Protein AF-A0A094HXM6-F1 (afdb_monomer_lite)

Secondary structure (DSSP, 8-state):
-PPP---SEE--GGGTTSS----EESSTTSPPTTTSEE-PEEETTEEEEEE-TT-EEEEEEE-TTT--EEEEEEEEEEEEE-TTS-EEEEEEEEEEHHHHTTS-HHHHHHHHHHS-TT-S-SEEEEEEEEEEEGGGEEEEPP--S-EEEEEEE-TTTSS--PPPSS--HHHHHHHTTT-SHHHHHHHHHHHHHHHHHHHH-GGGS--

pLDDT: mean 72.74, std 18.88, range [29.2, 96.19]

Radius of gyration: 18.32 Å; chains: 1; bounding box: 54×51×50 Å

Sequence (207 aa):
EVPPDIRLYAVPDHLQGTTRPVPRPENSEEIPWTEMKITTVPLPTDLTVKIGRFDNIMVTLVSPDNGKPHNEPAKVLDCRIHPDGTYFLLVSWWFERSTLSKNLVGFKRYLDRRLPVDAPFKFVLGCHFDVITNDAIAEKMTDDERFCDSMVYGGVTHNCELFSDVPDEMERRESLKKGAKGDARLVEERKQKSLFRMLLRPDMSGR

Foldseek 3Di:
DPPDPQQQWWFDPVCQLFLPSAIAGPDPVFDGSVPFDFDWDAQPVGRVDTHHAQWKFWFWDQDPVPRDTDIWIWTFHTWGAGPVRWIKTKIWTKDFLVVQLPPDPVRVVVCCVQPPPPPPAGIATESGITMDTNVRTPDGDDCPVNYDLFAYQHDDVGPDGADGPPDPPPVLVVLVVPPDVSVVVVVSNVRSSVSSCCSRPVPPPDD

Structure (mmCIF, N/CA/C/O backbone):
data_AF-A0A094HXM6-F1
#
_entry.id   AF-A0A094HXM6-F1
#
loop_
_atom_site.group_PDB
_atom_site.id
_atom_site.type_symbol
_atom_site.label_atom_id
_atom_site.label_alt_id
_atom_site.label_comp_id
_atom_site.label_asym_id
_atom_site.label_entity_id
_atom_site.label_seq_id
_atom_site.pdbx_PDB_ins_code
_atom_site.Cartn_x
_atom_site.Cartn_y
_atom_site.Cartn_z
_atom_site.occupancy
_atom_site.B_iso_or_equiv
_atom_site.auth_seq_id
_atom_site.auth_comp_id
_atom_site.auth_asym_id
_atom_site.auth_atom_id
_atom_site.pdbx_PDB_model_num
ATOM 1 N N . GLU A 1 1 ? -7.132 25.465 11.753 1.00 29.91 1 GLU A N 1
ATOM 2 C CA . GLU A 1 1 ? -5.918 24.709 11.396 1.00 29.91 1 GLU A CA 1
ATOM 3 C C . GLU A 1 1 ? -6.281 23.237 11.420 1.00 29.91 1 GLU A C 1
ATOM 5 O O . GLU A 1 1 ? -6.792 22.780 12.434 1.00 29.91 1 GLU A O 1
ATOM 10 N N . VAL A 1 2 ? -6.155 22.540 10.290 1.00 29.20 2 VAL A N 1
ATOM 11 C CA . VAL A 1 2 ? -6.218 21.072 10.283 1.00 29.20 2 VAL A CA 1
ATOM 12 C C . VAL A 1 2 ? -4.872 20.627 10.852 1.00 29.20 2 VAL A C 1
ATOM 14 O O . VAL A 1 2 ? -3.858 21.126 10.353 1.00 29.20 2 VAL A O 1
ATOM 17 N N . PRO A 1 3 ? -4.823 19.815 11.922 1.00 36.44 3 PRO A N 1
ATOM 18 C CA . PRO A 1 3 ? -3.548 19.346 12.442 1.00 36.44 3 PRO A CA 1
ATOM 19 C C . PRO A 1 3 ? -2.773 18.683 11.296 1.00 36.44 3 PRO A C 1
ATOM 21 O O . PRO A 1 3 ? -3.407 18.043 10.454 1.00 36.44 3 PRO A O 1
ATOM 24 N N . PRO A 1 4 ? -1.439 18.832 11.222 1.00 42.50 4 PRO A N 1
ATOM 25 C CA . PRO A 1 4 ? -0.662 17.955 10.357 1.00 42.50 4 PRO A CA 1
ATOM 26 C C . PRO A 1 4 ? -1.064 16.523 10.705 1.00 42.50 4 PRO A C 1
ATOM 28 O O . PRO A 1 4 ? -1.157 16.217 11.894 1.00 42.50 4 PRO A O 1
ATOM 31 N N . ASP A 1 5 ? -1.355 15.690 9.703 1.00 53.34 5 ASP A N 1
ATOM 32 C CA . ASP A 1 5 ? -1.583 14.260 9.911 1.00 53.34 5 ASP A CA 1
ATOM 33 C C . ASP A 1 5 ? -0.429 13.735 10.763 1.00 53.34 5 ASP A C 1
ATOM 35 O O . ASP A 1 5 ? 0.707 13.613 10.288 1.00 53.34 5 ASP A O 1
ATOM 39 N N . ILE A 1 6 ? -0.685 13.514 12.054 1.00 61.62 6 ILE A N 1
ATOM 40 C CA . ILE A 1 6 ? 0.309 12.941 12.947 1.00 61.62 6 ILE A CA 1
ATOM 41 C C . ILE A 1 6 ? 0.403 11.497 12.493 1.00 61.62 6 ILE A C 1
ATOM 43 O O . ILE A 1 6 ? -0.443 10.666 12.818 1.00 61.62 6 ILE A O 1
ATOM 47 N N . ARG A 1 7 ? 1.417 11.213 11.676 1.00 75.88 7 ARG A N 1
ATOM 48 C CA . ARG A 1 7 ? 1.750 9.847 11.297 1.00 75.88 7 ARG A CA 1
ATOM 49 C C . ARG A 1 7 ? 2.067 9.104 12.589 1.00 75.88 7 ARG A C 1
ATOM 51 O O . ARG A 1 7 ? 3.046 9.414 13.253 1.00 75.88 7 ARG A O 1
ATOM 58 N N . LEU A 1 8 ? 1.212 8.161 12.970 1.00 87.38 8 LEU A N 1
ATOM 59 C C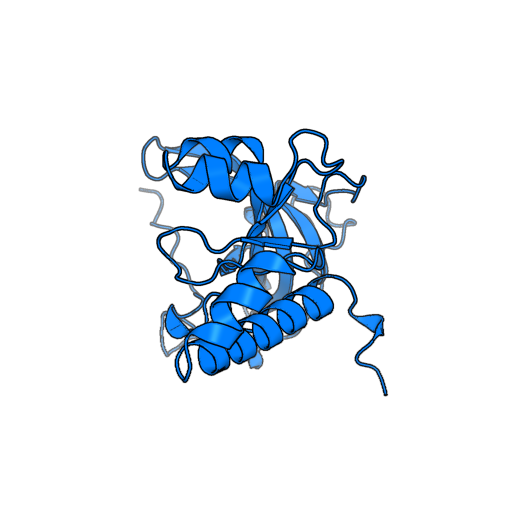A . LEU A 1 8 ? 1.423 7.361 14.179 1.00 87.38 8 LEU A CA 1
ATOM 60 C C . LEU A 1 8 ? 2.479 6.278 13.954 1.00 87.38 8 LEU A C 1
ATOM 62 O O . LEU A 1 8 ? 3.193 5.903 14.880 1.00 87.38 8 LEU A O 1
ATOM 66 N N . TYR A 1 9 ? 2.605 5.811 12.712 1.00 93.44 9 TYR A N 1
ATOM 67 C CA . TYR A 1 9 ? 3.542 4.772 12.312 1.00 93.44 9 TYR A CA 1
ATOM 68 C C . TYR A 1 9 ? 4.230 5.151 11.005 1.00 93.44 9 TYR A C 1
ATOM 70 O O . TYR A 1 9 ? 3.600 5.694 10.097 1.00 93.44 9 TYR A O 1
ATOM 78 N N . ALA A 1 10 ? 5.502 4.786 10.880 1.00 93.06 10 ALA A N 1
ATOM 79 C CA . ALA A 1 10 ? 6.257 4.906 9.641 1.00 93.06 10 ALA A CA 1
ATOM 80 C C . ALA A 1 10 ? 7.162 3.694 9.431 1.00 93.06 10 ALA A C 1
ATOM 82 O O . ALA A 1 10 ? 7.523 2.981 10.371 1.00 93.06 10 ALA A O 1
ATOM 83 N N . VAL A 1 11 ? 7.549 3.453 8.181 1.00 89.94 11 VAL A N 1
ATOM 84 C CA . VAL A 1 11 ? 8.554 2.440 7.853 1.00 89.94 11 VAL A CA 1
ATOM 85 C C . VAL A 1 11 ? 9.937 3.093 7.924 1.00 89.94 11 VAL A C 1
ATOM 87 O O . VAL A 1 11 ? 10.212 3.987 7.125 1.00 89.94 11 VAL A O 1
ATOM 90 N N . PRO A 1 12 ? 10.831 2.647 8.829 1.00 89.44 12 PRO A N 1
ATOM 91 C CA . PRO A 1 12 ? 12.185 3.186 8.923 1.00 89.44 12 PRO A CA 1
ATOM 92 C C . PRO A 1 12 ? 12.942 3.124 7.592 1.00 89.44 12 PRO A C 1
ATOM 94 O O . PRO A 1 12 ? 12.884 2.105 6.904 1.00 89.44 12 PRO A O 1
ATOM 97 N N . ASP A 1 13 ? 13.748 4.144 7.288 1.00 83.69 13 ASP A N 1
ATOM 98 C CA . ASP A 1 13 ? 14.491 4.251 6.018 1.00 83.69 13 ASP A CA 1
ATOM 99 C C . ASP A 1 13 ? 15.332 3.011 5.691 1.00 83.69 13 ASP A C 1
ATOM 101 O O . ASP A 1 13 ? 15.347 2.532 4.561 1.00 83.69 13 ASP A O 1
ATOM 105 N N . HIS A 1 14 ? 15.997 2.428 6.692 1.00 80.06 14 HIS A N 1
ATOM 106 C CA . HIS A 1 14 ? 16.811 1.219 6.514 1.00 80.06 14 HIS A CA 1
ATOM 107 C C . HIS A 1 14 ? 15.992 -0.053 6.214 1.00 80.06 14 HIS A C 1
ATOM 109 O O . HIS A 1 14 ? 16.575 -1.090 5.897 1.00 80.06 14 HIS A O 1
ATOM 115 N N . LEU A 1 15 ? 14.664 0.003 6.354 1.00 81.31 15 LEU A N 1
ATOM 116 C CA . LEU A 1 15 ? 13.729 -1.073 6.022 1.00 81.31 15 LEU A CA 1
ATOM 117 C C . LEU A 1 15 ? 13.007 -0.848 4.684 1.00 81.31 15 LEU A C 1
ATOM 119 O O . LEU A 1 15 ? 12.362 -1.781 4.190 1.00 81.31 15 LEU A O 1
ATOM 123 N N . GLN A 1 16 ? 13.154 0.327 4.067 1.00 81.88 16 GLN A N 1
ATOM 124 C CA . GLN A 1 16 ? 12.666 0.605 2.716 1.00 81.88 16 GLN A CA 1
ATOM 125 C C . GLN A 1 16 ? 13.304 -0.360 1.705 1.00 81.88 16 GLN A C 1
ATOM 127 O O . GLN A 1 16 ? 14.492 -0.671 1.777 1.00 81.88 16 GLN A O 1
ATOM 132 N N . GLY A 1 17 ? 12.501 -0.899 0.788 1.00 70.75 17 GLY A N 1
ATOM 133 C CA . GLY A 1 17 ? 12.927 -1.911 -0.186 1.00 70.75 17 GLY A CA 1
ATOM 134 C C . GLY A 1 17 ? 13.301 -3.291 0.376 1.00 70.75 17 GLY A C 1
ATOM 135 O O . GLY A 1 17 ? 13.691 -4.170 -0.394 1.00 70.75 17 GLY A O 1
ATOM 136 N N . THR A 1 18 ? 13.170 -3.531 1.686 1.00 71.81 18 THR A N 1
ATOM 137 C CA . THR A 1 18 ? 13.486 -4.835 2.296 1.00 71.81 18 THR A CA 1
ATOM 138 C C . THR A 1 18 ? 12.311 -5.818 2.261 1.00 71.81 18 THR A C 1
ATOM 140 O O . THR A 1 18 ? 11.158 -5.445 2.076 1.00 71.81 18 THR A O 1
ATOM 143 N N . THR A 1 19 ? 12.586 -7.104 2.519 1.00 68.12 19 THR A N 1
ATOM 144 C CA . THR A 1 19 ? 11.563 -8.164 2.650 1.00 68.12 19 THR A CA 1
ATOM 145 C C . THR A 1 19 ? 10.750 -8.092 3.947 1.00 68.12 19 THR A C 1
ATOM 147 O O . THR A 1 19 ? 9.854 -8.909 4.146 1.00 68.12 19 THR A O 1
ATOM 150 N N . ARG A 1 20 ? 11.112 -7.204 4.882 1.00 73.75 20 ARG A N 1
ATOM 151 C CA . ARG A 1 20 ? 10.453 -7.060 6.190 1.00 73.75 20 ARG A CA 1
ATOM 152 C C . ARG A 1 20 ? 10.307 -5.578 6.564 1.00 73.75 20 ARG A C 1
ATOM 154 O O . ARG A 1 20 ? 10.927 -5.144 7.536 1.00 73.75 20 ARG A O 1
ATOM 161 N N . PRO A 1 21 ? 9.495 -4.810 5.820 1.00 84.31 21 PRO A N 1
ATOM 162 C CA . PRO A 1 21 ? 9.283 -3.391 6.081 1.00 84.31 21 PRO A CA 1
ATOM 163 C C . PRO A 1 21 ? 8.308 -3.179 7.242 1.00 84.31 21 PRO A C 1
ATOM 165 O O . PRO A 1 21 ? 7.211 -2.671 7.057 1.00 84.31 21 PRO A O 1
ATOM 168 N N . VAL A 1 22 ? 8.679 -3.642 8.439 1.00 90.38 22 VAL A N 1
ATOM 169 C CA . VAL A 1 22 ? 7.832 -3.555 9.636 1.00 90.38 22 VAL A CA 1
ATOM 170 C C . VAL A 1 22 ? 7.767 -2.095 10.096 1.00 90.38 22 VAL A C 1
ATOM 172 O O . VAL A 1 22 ? 8.819 -1.548 10.451 1.00 90.38 22 VAL A O 1
ATOM 175 N N . PRO A 1 23 ? 6.575 -1.469 10.120 1.00 94.75 23 PRO A N 1
ATOM 176 C CA . PRO A 1 23 ? 6.424 -0.125 10.648 1.00 94.75 23 PRO A CA 1
ATOM 177 C C . PRO A 1 23 ? 6.820 -0.032 12.116 1.00 94.75 23 PRO A C 1
ATOM 179 O O . PRO A 1 23 ? 6.683 -0.989 12.886 1.00 94.75 23 PRO A O 1
ATOM 182 N N . ARG A 1 24 ? 7.293 1.146 12.508 1.00 94.25 24 ARG A N 1
ATOM 183 C CA . ARG A 1 24 ? 7.549 1.506 13.898 1.00 94.25 24 ARG A CA 1
ATOM 184 C C . ARG A 1 24 ? 6.661 2.675 14.291 1.00 94.25 24 ARG A C 1
ATOM 186 O O . ARG A 1 24 ? 6.363 3.499 13.428 1.00 94.25 24 ARG A O 1
ATOM 193 N N . PRO A 1 25 ? 6.242 2.736 15.559 1.00 93.44 25 PRO A N 1
ATOM 194 C CA . PRO A 1 25 ? 5.558 3.912 16.047 1.00 93.44 25 PRO A CA 1
ATOM 195 C C . PRO A 1 25 ? 6.499 5.122 16.049 1.00 93.44 25 PRO A C 1
ATOM 197 O O . PRO A 1 25 ? 7.692 4.983 16.330 1.00 93.44 25 PRO A O 1
ATOM 200 N N . GLU A 1 26 ? 5.952 6.299 15.763 1.00 88.44 26 GLU A N 1
ATOM 201 C CA . GLU A 1 26 ? 6.675 7.577 15.858 1.00 88.44 26 GLU A CA 1
ATOM 202 C C . GLU A 1 26 ? 6.841 8.035 17.324 1.00 88.44 26 GLU A C 1
ATOM 204 O O . GLU A 1 26 ? 7.795 8.738 17.655 1.00 88.44 26 GLU A O 1
ATOM 209 N N . ASN A 1 27 ? 5.960 7.587 18.230 1.00 85.31 27 ASN A N 1
ATOM 210 C CA . ASN A 1 27 ? 6.046 7.810 19.679 1.00 85.31 27 ASN A CA 1
ATOM 211 C C . ASN A 1 27 ? 6.242 6.474 20.422 1.00 85.31 27 ASN A C 1
ATOM 213 O O . ASN A 1 27 ? 5.558 5.497 20.146 1.00 85.31 27 ASN A O 1
ATOM 217 N N . SER A 1 28 ? 7.144 6.422 21.406 1.00 78.50 28 SER A N 1
ATOM 218 C CA . SER A 1 28 ? 7.408 5.223 22.217 1.00 78.50 28 SER A CA 1
ATOM 219 C C . SER A 1 28 ? 6.233 4.742 23.078 1.00 78.50 28 SER A C 1
ATOM 221 O O . SER A 1 28 ? 6.292 3.629 23.592 1.00 78.50 28 SER A O 1
ATOM 223 N N . GLU A 1 29 ? 5.213 5.575 23.287 1.00 84.75 29 GLU A N 1
ATOM 224 C CA . GLU A 1 29 ? 4.003 5.221 24.046 1.00 84.75 29 GLU A CA 1
ATOM 225 C C . GLU A 1 29 ? 2.985 4.415 23.225 1.00 84.75 29 GLU A C 1
ATOM 227 O O . GLU A 1 29 ? 2.093 3.785 23.793 1.00 84.75 29 GLU A O 1
ATOM 232 N N . GLU A 1 30 ? 3.128 4.411 21.900 1.00 89.81 30 GLU A N 1
ATOM 233 C CA . GLU A 1 30 ? 2.274 3.652 20.993 1.00 89.81 30 GLU A CA 1
ATOM 234 C C . GLU A 1 30 ? 2.653 2.168 20.978 1.00 89.81 30 GLU A C 1
ATOM 236 O O . GLU A 1 30 ? 3.820 1.785 21.129 1.00 89.81 30 GLU A O 1
ATOM 241 N N . ILE A 1 31 ? 1.660 1.306 20.754 1.00 93.81 31 ILE A N 1
ATOM 242 C CA . ILE A 1 31 ? 1.904 -0.135 20.726 1.00 93.81 31 ILE A CA 1
ATOM 243 C C . ILE A 1 31 ? 2.739 -0.534 19.495 1.00 93.81 31 ILE A C 1
ATOM 245 O O . ILE A 1 31 ? 2.601 0.038 18.413 1.00 93.81 31 ILE A O 1
ATOM 249 N N . PRO A 1 32 ? 3.587 -1.567 19.586 1.00 95.06 32 PRO A N 1
ATOM 250 C CA . PRO A 1 32 ? 4.312 -2.060 18.422 1.00 95.06 32 PRO A CA 1
ATOM 251 C C . PRO A 1 32 ? 3.376 -2.577 17.315 1.00 95.06 32 PRO A C 1
ATOM 253 O O . PRO A 1 32 ? 2.421 -3.308 17.579 1.00 95.06 32 PRO A O 1
ATOM 256 N N . TRP A 1 33 ? 3.714 -2.311 16.045 1.00 95.19 33 TRP A N 1
ATOM 257 C CA . TRP A 1 33 ? 2.965 -2.802 14.871 1.00 95.19 33 TRP A CA 1
ATOM 258 C C . TRP A 1 33 ? 2.676 -4.308 14.922 1.00 95.19 33 TRP A C 1
ATOM 260 O O . TRP A 1 33 ? 1.604 -4.781 14.548 1.00 95.19 33 TRP A O 1
ATOM 270 N N . THR A 1 34 ? 3.650 -5.085 15.396 1.00 92.81 34 THR A N 1
ATOM 271 C CA . THR A 1 34 ? 3.551 -6.543 15.493 1.00 92.81 34 THR A CA 1
ATOM 272 C C . THR A 1 34 ? 2.555 -7.022 16.542 1.00 92.81 34 THR A C 1
ATOM 274 O O . THR A 1 34 ? 2.076 -8.148 16.422 1.00 92.81 34 THR A O 1
ATOM 277 N N . GLU A 1 35 ? 2.253 -6.195 17.543 1.00 94.94 35 GLU A N 1
ATOM 278 C CA . GLU A 1 35 ? 1.284 -6.488 18.603 1.00 94.94 35 GLU A CA 1
ATOM 279 C C . GLU A 1 35 ? -0.151 -6.153 18.182 1.00 94.94 35 GLU A C 1
ATOM 281 O O . GLU A 1 35 ? -1.102 -6.722 18.720 1.00 94.94 35 GLU A O 1
ATOM 286 N N . MET A 1 36 ? -0.329 -5.300 17.168 1.00 95.62 36 MET A N 1
ATOM 287 C CA . MET A 1 36 ? -1.644 -5.054 16.584 1.00 95.62 36 MET A CA 1
ATOM 288 C C . MET A 1 36 ? -2.222 -6.309 15.938 1.00 95.62 36 MET A C 1
ATOM 290 O O . MET A 1 36 ? -1.528 -7.099 15.284 1.00 95.62 36 MET A O 1
ATOM 294 N N . LYS A 1 37 ? -3.544 -6.445 16.024 1.00 96.00 37 LYS A N 1
ATOM 295 C CA . LYS A 1 37 ? -4.255 -7.571 15.427 1.00 96.00 37 LYS A CA 1
ATOM 296 C C . LYS A 1 37 ? -4.262 -7.457 13.900 1.00 96.00 37 LYS A C 1
ATOM 298 O O . LYS A 1 37 ? -4.660 -6.433 13.349 1.00 96.00 37 LYS A O 1
ATOM 303 N N . ILE A 1 38 ? -3.872 -8.539 13.222 1.00 92.88 38 ILE A N 1
ATOM 304 C CA . ILE A 1 38 ? -4.035 -8.684 11.767 1.00 92.88 38 ILE A CA 1
ATOM 305 C C . ILE A 1 38 ? -5.528 -8.723 11.439 1.00 92.88 38 ILE A C 1
ATOM 307 O O . ILE A 1 38 ? -6.292 -9.449 12.080 1.00 92.88 38 ILE A O 1
ATOM 311 N N . THR A 1 39 ? -5.945 -7.951 10.440 1.00 95.38 39 THR A N 1
ATOM 312 C CA . THR A 1 39 ? -7.360 -7.815 10.080 1.00 95.38 39 THR A CA 1
ATOM 313 C C . THR A 1 39 ? -7.561 -7.606 8.578 1.00 95.38 39 THR A C 1
ATOM 315 O O . THR A 1 39 ? -6.608 -7.495 7.814 1.00 95.38 39 THR A O 1
ATOM 318 N N . THR A 1 40 ? -8.822 -7.518 8.163 1.00 94.75 40 THR A N 1
ATOM 319 C CA . THR A 1 40 ? -9.228 -6.839 6.927 1.00 94.75 40 THR A CA 1
ATOM 320 C C . THR A 1 40 ? -9.779 -5.459 7.262 1.00 94.75 40 THR A C 1
ATOM 322 O O . THR A 1 40 ? -10.423 -5.287 8.300 1.00 94.75 40 THR A O 1
ATOM 325 N N . VAL A 1 41 ? -9.585 -4.506 6.364 1.00 94.19 41 VAL A N 1
ATOM 326 C CA . VAL A 1 41 ? -10.041 -3.126 6.494 1.00 94.19 41 VAL A CA 1
ATOM 327 C C . VAL A 1 41 ? -11.326 -2.929 5.681 1.00 94.19 41 VAL A C 1
ATOM 329 O O . VAL A 1 41 ? -11.369 -3.339 4.522 1.00 94.19 41 VAL A O 1
ATOM 332 N N . PRO A 1 42 ? -12.399 -2.352 6.244 1.00 94.75 42 PRO A N 1
ATOM 333 C CA . PRO A 1 42 ? -13.567 -1.966 5.458 1.00 94.75 42 PRO A CA 1
ATOM 334 C C . PRO A 1 42 ? -13.272 -0.722 4.606 1.00 94.75 42 PRO A C 1
ATOM 336 O O . PRO A 1 42 ? -12.615 0.207 5.080 1.00 94.75 42 PRO A O 1
ATOM 339 N N . LEU A 1 43 ? -13.796 -0.671 3.379 1.00 93.62 43 LEU A N 1
ATOM 340 C CA . LEU A 1 43 ? -13.763 0.559 2.584 1.00 93.62 43 LEU A CA 1
ATOM 341 C C . LEU A 1 43 ? -14.667 1.621 3.253 1.00 93.62 43 LEU A C 1
ATOM 343 O O . LEU A 1 43 ? -15.798 1.288 3.613 1.00 93.62 43 LEU A O 1
ATOM 347 N N . PRO A 1 44 ? -14.230 2.886 3.417 1.00 88.50 44 PRO A N 1
ATOM 348 C CA . PRO A 1 44 ? -15.027 3.905 4.112 1.00 88.50 44 PRO A CA 1
ATOM 349 C C . PRO A 1 44 ? -16.401 4.163 3.484 1.00 88.50 44 PRO A C 1
ATOM 351 O O . PRO A 1 44 ? -17.371 4.426 4.190 1.00 88.50 44 PRO A O 1
ATOM 354 N N . THR A 1 45 ? -16.485 4.081 2.156 1.00 90.06 45 THR A N 1
ATOM 355 C CA . THR A 1 45 ? -17.708 4.337 1.383 1.00 90.06 45 THR A CA 1
ATOM 356 C C . THR A 1 45 ? -18.621 3.116 1.273 1.00 90.06 45 THR A C 1
ATOM 358 O O . THR A 1 45 ? -19.812 3.276 1.014 1.00 90.06 45 THR A O 1
ATOM 361 N N . ASP A 1 46 ? -18.094 1.909 1.502 1.00 91.38 46 ASP A N 1
ATOM 362 C CA . ASP A 1 46 ? -18.846 0.654 1.481 1.00 91.38 46 ASP A CA 1
ATOM 363 C C . ASP A 1 46 ? -18.236 -0.371 2.451 1.00 91.38 46 ASP A C 1
ATOM 365 O O . ASP A 1 46 ? -17.270 -1.075 2.151 1.00 91.38 46 ASP A O 1
ATOM 369 N N . LEU A 1 47 ? -18.859 -0.510 3.624 1.00 91.44 47 LEU A N 1
ATOM 370 C CA . LEU A 1 47 ? -18.385 -1.400 4.688 1.00 91.44 47 LEU A CA 1
ATOM 371 C C . LEU A 1 47 ? -18.468 -2.897 4.332 1.00 91.44 47 LEU A C 1
ATOM 373 O O . LEU A 1 47 ? -17.890 -3.727 5.053 1.00 91.44 47 LEU A O 1
ATOM 377 N N . THR A 1 48 ? -19.188 -3.257 3.263 1.00 93.50 48 THR A N 1
ATOM 378 C CA . THR A 1 48 ? -19.269 -4.637 2.766 1.00 93.50 48 THR A CA 1
ATOM 379 C C . THR A 1 48 ? -18.004 -5.039 2.010 1.00 93.50 48 THR A C 1
ATOM 381 O O . THR A 1 48 ? -17.607 -6.206 2.059 1.00 93.50 48 THR A O 1
ATOM 384 N N . VAL A 1 49 ? -17.309 -4.071 1.406 1.00 94.19 49 VAL A N 1
ATOM 385 C CA . VAL A 1 49 ? -16.027 -4.287 0.737 1.00 94.19 49 VAL A CA 1
ATOM 386 C C . VAL A 1 49 ? -14.933 -4.451 1.787 1.00 94.19 49 VAL A C 1
ATOM 388 O O . VAL A 1 49 ? -14.707 -3.582 2.632 1.00 94.19 49 VAL A O 1
ATOM 391 N N . LYS A 1 50 ? -14.234 -5.589 1.730 1.00 94.56 50 LYS A N 1
ATOM 392 C CA . LYS A 1 50 ? -13.088 -5.894 2.592 1.00 94.56 50 LYS A CA 1
ATOM 393 C C . LYS A 1 50 ? -11.785 -5.786 1.810 1.00 94.56 50 LYS A C 1
ATOM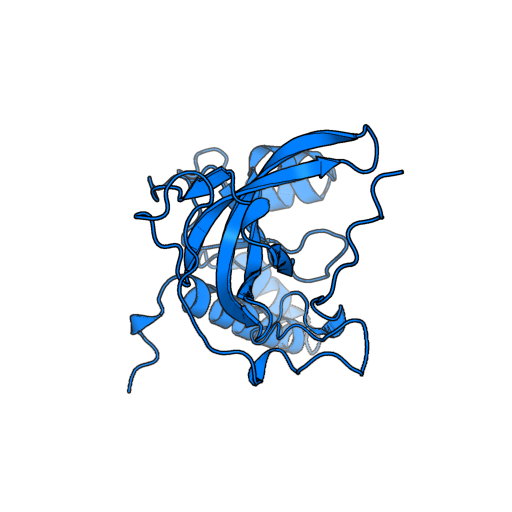 395 O O . LYS A 1 50 ? -11.612 -6.429 0.772 1.00 94.56 50 LYS A O 1
ATOM 400 N N . ILE A 1 51 ? -10.875 -4.987 2.348 1.00 94.88 51 ILE A N 1
ATOM 401 C CA . ILE A 1 51 ? -9.511 -4.782 1.875 1.00 94.88 51 ILE A CA 1
ATOM 402 C C . ILE A 1 51 ? -8.592 -5.614 2.762 1.00 94.88 51 ILE A C 1
ATOM 404 O O . ILE A 1 51 ? -8.512 -5.428 3.978 1.00 94.88 51 ILE A O 1
ATOM 408 N N . GLY A 1 52 ? -7.939 -6.586 2.158 1.00 90.69 52 GLY A N 1
ATOM 409 C CA . GLY A 1 52 ? -6.985 -7.469 2.788 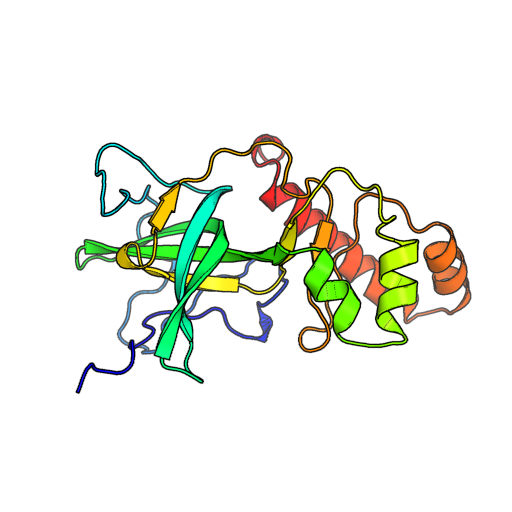1.00 90.69 52 GLY A CA 1
ATOM 410 C C . GLY A 1 52 ? -5.588 -7.276 2.227 1.00 90.69 52 GLY A C 1
ATOM 411 O O . GLY A 1 52 ? -5.298 -6.399 1.413 1.00 90.69 52 GLY A O 1
ATOM 412 N N . ARG A 1 53 ? -4.705 -8.157 2.682 1.00 85.81 53 ARG A N 1
ATOM 413 C CA . ARG A 1 53 ? -3.340 -8.238 2.188 1.00 85.81 53 ARG A CA 1
ATOM 414 C C . ARG A 1 53 ? -3.332 -8.530 0.683 1.00 85.81 53 ARG A C 1
ATOM 416 O O . ARG A 1 53 ? -4.042 -9.422 0.235 1.00 85.81 53 ARG A O 1
ATOM 423 N N . PHE A 1 54 ? -2.472 -7.827 -0.047 1.00 84.06 54 PHE A N 1
ATOM 424 C CA . PHE A 1 54 ? -2.241 -7.922 -1.493 1.00 84.06 54 PHE A CA 1
ATOM 425 C C . PHE A 1 54 ? -3.347 -7.405 -2.406 1.00 84.06 54 PHE A C 1
ATOM 427 O O . PHE A 1 54 ? -3.188 -7.488 -3.623 1.00 84.06 54 PHE A O 1
ATOM 434 N N . ASP A 1 55 ? -4.398 -6.805 -1.853 1.00 87.94 55 ASP A N 1
ATOM 435 C CA . ASP A 1 55 ? -5.339 -6.044 -2.663 1.00 87.94 55 ASP A CA 1
ATOM 436 C C . ASP A 1 55 ? -4.656 -4.805 -3.261 1.00 87.94 55 ASP A C 1
ATOM 438 O O . ASP A 1 55 ? -3.815 -4.157 -2.624 1.00 87.94 55 ASP A O 1
ATOM 442 N N . ASN A 1 56 ? -5.046 -4.467 -4.489 1.00 90.81 56 ASN A N 1
ATOM 443 C CA . ASN A 1 56 ? -4.746 -3.173 -5.085 1.00 90.81 56 ASN A CA 1
ATOM 444 C C . ASN A 1 56 ? -5.824 -2.177 -4.646 1.00 90.81 56 ASN A C 1
ATOM 446 O O . ASN A 1 56 ? -7.016 -2.491 -4.653 1.00 90.81 56 ASN A O 1
ATOM 450 N N . ILE A 1 57 ? -5.411 -0.979 -4.261 1.00 94.12 57 ILE A N 1
ATOM 451 C CA . ILE A 1 57 ? -6.297 0.088 -3.800 1.00 94.12 57 ILE A CA 1
ATOM 452 C C . ILE A 1 57 ? -5.933 1.397 -4.488 1.00 94.12 57 ILE A C 1
ATOM 454 O O . ILE A 1 57 ? -4.781 1.609 -4.864 1.00 94.12 57 ILE A O 1
ATOM 458 N N . MET A 1 58 ? -6.911 2.285 -4.618 1.00 95.06 58 MET A N 1
ATOM 459 C CA . MET A 1 58 ? -6.657 3.681 -4.941 1.00 95.06 58 MET A CA 1
ATOM 460 C C . MET A 1 58 ? -6.663 4.489 -3.651 1.00 95.06 58 MET A C 1
ATOM 462 O O . MET A 1 58 ? -7.613 4.405 -2.867 1.00 95.06 58 MET A O 1
ATOM 466 N N . VAL A 1 59 ? -5.623 5.287 -3.451 1.00 94.38 59 VAL A N 1
ATOM 467 C CA . VAL A 1 59 ? -5.466 6.141 -2.276 1.00 94.38 59 VAL A CA 1
ATOM 468 C C . VAL A 1 59 ? -5.563 7.594 -2.712 1.00 94.38 59 VAL A C 1
ATOM 470 O O . VAL A 1 59 ? -4.897 7.997 -3.663 1.00 94.38 59 VAL A O 1
ATOM 473 N N . THR A 1 60 ? -6.380 8.380 -2.020 1.00 92.94 60 THR A N 1
ATOM 474 C CA . THR A 1 60 ? -6.430 9.832 -2.186 1.00 92.94 60 THR A CA 1
ATOM 475 C C . THR A 1 60 ? -5.412 10.457 -1.244 1.00 92.94 60 THR A C 1
ATOM 477 O O . THR A 1 60 ? -5.566 10.395 -0.026 1.00 92.94 60 THR A O 1
ATOM 480 N N . LEU A 1 61 ? -4.379 11.074 -1.803 1.00 87.12 61 LEU A N 1
ATOM 481 C CA . LEU A 1 61 ? -3.368 11.826 -1.068 1.00 87.12 61 LEU A CA 1
ATOM 482 C C . LEU A 1 61 ? -3.589 13.320 -1.280 1.00 87.12 61 LEU A C 1
ATOM 484 O O . LEU A 1 61 ? -4.085 13.737 -2.323 1.00 87.12 61 LEU A O 1
ATOM 488 N N . VAL A 1 62 ? -3.192 14.143 -0.312 1.00 83.12 62 VAL A N 1
ATOM 489 C CA . VAL A 1 62 ? -3.161 15.601 -0.472 1.00 83.12 62 VAL A CA 1
ATOM 490 C C . VAL A 1 62 ? -1.718 16.027 -0.701 1.00 83.12 62 VAL A C 1
ATOM 492 O O . VAL A 1 62 ? -0.859 15.810 0.151 1.00 83.12 62 VAL A O 1
ATOM 495 N N . SER A 1 63 ? -1.439 16.632 -1.857 1.00 74.50 63 SER A N 1
ATOM 496 C CA . SER A 1 63 ? -0.094 17.116 -2.167 1.00 74.50 63 SER A CA 1
ATOM 497 C C . SER A 1 63 ? 0.329 18.211 -1.176 1.00 74.50 63 SER A C 1
ATOM 499 O O . SER A 1 63 ? -0.394 19.202 -1.030 1.00 74.50 63 SER A O 1
ATOM 501 N N . PRO A 1 64 ? 1.514 18.104 -0.547 1.00 72.88 64 PRO A N 1
ATOM 502 C CA . PRO A 1 64 ? 2.020 19.155 0.331 1.00 72.88 64 PRO A CA 1
ATOM 503 C C . PRO A 1 64 ? 2.347 20.448 -0.434 1.00 72.88 64 PRO A C 1
ATOM 505 O O . PRO A 1 64 ? 2.290 21.529 0.144 1.00 72.88 64 PRO A O 1
ATOM 508 N N . ASP A 1 65 ? 2.644 20.356 -1.735 1.00 74.88 65 ASP A N 1
ATOM 509 C CA . ASP A 1 65 ? 3.096 21.493 -2.545 1.00 74.88 65 ASP A CA 1
ATOM 510 C C . ASP A 1 65 ? 1.955 22.431 -2.949 1.00 74.88 65 ASP A C 1
ATOM 512 O O . ASP A 1 65 ? 2.139 23.643 -3.057 1.00 74.88 65 ASP A O 1
ATOM 516 N N . ASN A 1 66 ? 0.774 21.875 -3.237 1.00 79.88 66 ASN A N 1
ATOM 517 C CA . ASN A 1 66 ? -0.351 22.641 -3.779 1.00 79.88 66 ASN A CA 1
ATOM 518 C C . ASN A 1 66 ? -1.684 22.406 -3.052 1.00 79.88 66 ASN A C 1
ATOM 520 O O . ASN A 1 66 ? -2.685 23.021 -3.426 1.00 79.88 66 ASN A O 1
ATOM 524 N N . GLY A 1 67 ? -1.711 21.527 -2.044 1.00 80.50 67 GLY A N 1
ATOM 525 C CA . GLY A 1 67 ? -2.894 21.198 -1.249 1.00 80.50 67 GLY A CA 1
ATOM 526 C C . GLY A 1 67 ? -4.016 20.510 -2.028 1.00 80.50 67 GLY A C 1
ATOM 527 O O . GLY A 1 67 ? -5.121 20.372 -1.506 1.00 80.50 67 GLY A O 1
ATOM 528 N N . LYS A 1 68 ? -3.787 20.114 -3.286 1.00 84.94 68 LYS A N 1
ATOM 529 C CA . LYS A 1 68 ? -4.804 19.453 -4.103 1.00 84.94 68 LYS A CA 1
ATOM 530 C C . LYS A 1 68 ? -4.791 17.952 -3.833 1.00 84.94 68 LYS A C 1
ATOM 532 O O . LYS A 1 68 ? -3.707 17.369 -3.765 1.00 84.94 68 LYS A O 1
ATOM 537 N N . PRO A 1 69 ? -5.977 17.330 -3.725 1.00 87.56 69 PRO A N 1
ATOM 538 C CA . PRO A 1 69 ? -6.065 15.889 -3.670 1.00 87.56 69 PRO A CA 1
ATOM 539 C C . PRO A 1 69 ? -5.679 15.294 -5.025 1.00 87.56 69 PRO A C 1
ATOM 541 O O . PRO A 1 69 ? -6.054 15.814 -6.082 1.00 87.56 69 PRO A O 1
ATOM 544 N N . HIS A 1 70 ? -4.958 14.185 -4.990 1.00 87.25 70 HIS A N 1
ATOM 545 C CA . HIS A 1 70 ? -4.648 13.370 -6.151 1.00 87.25 70 HIS A CA 1
ATOM 546 C C . HIS A 1 70 ? -4.676 11.895 -5.766 1.00 87.25 70 HIS A C 1
ATOM 548 O O . HIS A 1 70 ? -4.492 11.535 -4.606 1.00 87.25 70 HIS A O 1
ATOM 554 N N . ASN A 1 71 ? -4.933 11.046 -6.755 1.00 91.12 71 ASN A N 1
ATOM 555 C CA . ASN A 1 71 ? -5.104 9.622 -6.525 1.00 91.12 71 ASN A CA 1
ATOM 556 C C . ASN A 1 71 ? -3.855 8.865 -6.960 1.00 91.12 71 ASN A C 1
ATOM 558 O O . ASN A 1 71 ? -3.401 9.022 -8.097 1.00 91.12 71 ASN A O 1
ATOM 562 N N . GLU A 1 72 ? -3.343 8.021 -6.072 1.00 90.12 72 GLU A N 1
ATOM 563 C CA . GLU A 1 72 ? -2.226 7.129 -6.350 1.00 90.12 72 GLU A CA 1
ATOM 564 C C . GLU A 1 72 ? -2.630 5.672 -6.094 1.00 90.12 72 GLU A C 1
ATOM 566 O O . GLU A 1 72 ? -3.193 5.357 -5.040 1.00 90.12 72 GLU A O 1
ATOM 571 N N . PRO A 1 73 ? -2.368 4.763 -7.048 1.00 92.12 73 PRO A N 1
ATOM 572 C CA . PRO A 1 73 ? -2.606 3.350 -6.829 1.00 92.12 73 PRO A CA 1
ATOM 573 C C . PRO A 1 73 ? -1.549 2.778 -5.877 1.00 92.12 73 PRO A C 1
ATOM 575 O O . PRO A 1 73 ? -0.366 3.103 -5.965 1.00 92.12 73 PRO A O 1
ATOM 578 N N . ALA A 1 74 ? -1.961 1.871 -4.995 1.00 91.69 74 ALA A N 1
ATOM 579 C CA . ALA A 1 74 ? -1.077 1.189 -4.057 1.00 91.69 74 ALA A CA 1
ATOM 580 C C . ALA A 1 74 ? -1.434 -0.294 -3.915 1.00 91.69 74 ALA A C 1
ATOM 582 O O . ALA A 1 74 ? -2.568 -0.712 -4.151 1.00 91.69 74 ALA A O 1
ATOM 583 N N . LYS A 1 75 ? -0.452 -1.095 -3.506 1.00 90.75 75 LYS A N 1
ATOM 584 C CA . LYS A 1 75 ? -0.612 -2.492 -3.119 1.00 90.75 75 LYS A CA 1
ATOM 585 C C . LYS A 1 75 ? -0.532 -2.628 -1.608 1.00 90.75 75 LYS A C 1
ATOM 587 O O . LYS A 1 75 ? 0.442 -2.193 -0.995 1.00 90.75 75 LYS A O 1
ATOM 592 N N . VAL A 1 76 ? -1.516 -3.292 -1.016 1.00 90.50 76 VAL A N 1
ATOM 593 C CA . VAL A 1 76 ? -1.558 -3.550 0.425 1.00 90.50 76 VAL A CA 1
ATOM 594 C C . VAL A 1 76 ? -0.610 -4.693 0.792 1.00 90.50 76 VAL A C 1
ATOM 596 O O . VAL A 1 76 ? -0.646 -5.763 0.190 1.00 90.50 76 VAL A O 1
ATOM 599 N N . LEU A 1 77 ? 0.237 -4.497 1.801 1.00 87.62 77 LEU A N 1
ATOM 600 C CA . LEU A 1 77 ? 1.236 -5.476 2.247 1.00 87.62 77 LEU A CA 1
ATOM 601 C C . LEU A 1 77 ? 0.920 -6.095 3.604 1.00 87.62 77 LEU A C 1
ATOM 603 O O . LEU A 1 77 ? 1.296 -7.246 3.844 1.00 87.62 77 LEU A O 1
ATOM 607 N N . ASP A 1 78 ? 0.261 -5.338 4.477 1.00 90.94 78 ASP A N 1
ATOM 608 C CA . ASP A 1 78 ? -0.219 -5.773 5.786 1.00 90.94 78 ASP A CA 1
ATOM 609 C C . ASP A 1 78 ? -1.368 -4.859 6.239 1.00 90.94 78 ASP A C 1
ATOM 611 O O . ASP A 1 78 ? -1.367 -3.668 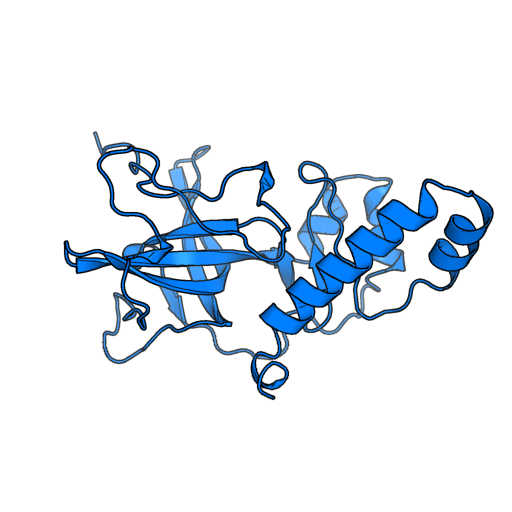5.930 1.00 90.94 78 ASP A O 1
ATOM 615 N N . CYS A 1 79 ? -2.324 -5.417 6.979 1.00 93.88 79 CYS A N 1
ATOM 616 C CA . CYS A 1 79 ? -3.482 -4.703 7.517 1.00 93.88 79 CYS A CA 1
ATOM 617 C C . CYS A 1 79 ? -3.579 -4.959 9.017 1.00 93.88 79 CYS A C 1
ATOM 619 O O . CYS A 1 79 ? -3.648 -6.114 9.455 1.00 93.88 79 CYS A O 1
ATOM 621 N N . ARG A 1 80 ? -3.645 -3.888 9.804 1.00 96.19 80 ARG A N 1
ATOM 622 C CA . ARG A 1 80 ? -3.694 -3.940 11.265 1.00 96.19 80 ARG A CA 1
ATOM 623 C C . ARG A 1 80 ? -4.838 -3.094 11.807 1.00 96.19 80 ARG A C 1
ATOM 625 O O . ARG A 1 80 ? -5.205 -2.085 11.214 1.00 96.19 80 ARG A O 1
ATOM 632 N N . ILE A 1 81 ? -5.400 -3.522 12.933 1.00 95.88 81 ILE A N 1
ATOM 633 C CA . ILE A 1 81 ? -6.311 -2.703 13.737 1.00 95.88 81 ILE A CA 1
ATOM 634 C C . ILE A 1 81 ? -5.641 -2.368 15.065 1.00 95.88 81 ILE A C 1
ATOM 636 O O . ILE A 1 81 ? -5.165 -3.257 15.781 1.00 95.88 81 ILE A O 1
ATOM 640 N N . HIS A 1 82 ? -5.604 -1.078 15.361 1.00 94.75 82 HIS A N 1
ATOM 641 C CA . HIS A 1 82 ? -5.133 -0.540 16.622 1.00 94.75 82 HIS A CA 1
ATOM 642 C C . HIS A 1 82 ? -6.239 -0.648 17.697 1.00 94.75 82 HIS A C 1
ATOM 644 O O . HIS A 1 82 ? -7.423 -0.665 17.348 1.00 94.75 82 HIS A O 1
ATOM 650 N N . PRO A 1 83 ? -5.908 -0.773 18.999 1.00 93.31 83 PRO A N 1
ATOM 651 C CA . PRO A 1 83 ? -6.892 -0.921 20.074 1.00 93.31 83 PRO A CA 1
ATOM 652 C C . PRO A 1 83 ? -7.940 0.191 20.172 1.00 93.31 83 PRO A C 1
ATOM 654 O O . PRO A 1 83 ? -9.028 -0.059 20.684 1.00 93.31 83 PRO A O 1
ATOM 657 N N . ASP A 1 84 ? -7.636 1.391 19.678 1.00 92.31 84 ASP A N 1
ATOM 658 C CA . ASP A 1 84 ? -8.588 2.508 19.596 1.00 92.31 84 ASP A CA 1
ATOM 659 C C . ASP A 1 84 ? -9.631 2.349 18.469 1.00 92.31 84 ASP A C 1
ATOM 661 O O . ASP A 1 84 ? -10.571 3.136 18.382 1.00 92.31 84 ASP A O 1
ATOM 665 N N . GLY A 1 85 ? -9.490 1.324 17.622 1.00 92.88 85 GLY A N 1
ATOM 666 C CA . GLY A 1 85 ? -10.351 1.051 16.474 1.00 92.88 85 GLY A CA 1
ATOM 667 C C . GLY A 1 85 ? -9.829 1.587 15.139 1.00 92.88 85 GLY A C 1
ATOM 668 O O . GLY A 1 85 ? -10.460 1.325 14.112 1.00 92.88 85 GLY A O 1
ATOM 669 N N . THR A 1 86 ? -8.690 2.283 15.118 1.00 93.38 86 THR A N 1
ATOM 670 C CA . THR A 1 86 ? -8.080 2.816 13.895 1.00 93.38 86 THR A CA 1
ATOM 671 C C . THR A 1 86 ? -7.500 1.686 13.042 1.00 93.38 86 THR A C 1
ATOM 673 O O . THR A 1 86 ? -6.796 0.798 13.535 1.00 93.38 86 THR A O 1
ATOM 676 N N . TYR A 1 87 ? -7.789 1.708 11.739 1.00 95.31 87 TYR A N 1
ATOM 677 C CA . TYR A 1 87 ? -7.228 0.760 10.778 1.00 95.31 87 TYR A CA 1
ATOM 678 C C . TYR A 1 87 ? -5.979 1.341 10.124 1.00 95.31 87 TYR A C 1
ATOM 680 O O . TYR A 1 87 ? -6.033 2.418 9.536 1.00 95.31 87 TYR A O 1
ATOM 688 N N . PHE A 1 88 ? -4.894 0.573 10.148 1.00 95.56 88 PHE A N 1
ATOM 689 C CA . PHE A 1 88 ? -3.645 0.906 9.476 1.00 95.56 88 PHE A CA 1
ATOM 690 C C . PHE A 1 88 ? -3.332 -0.105 8.379 1.00 95.56 88 PHE A C 1
ATOM 692 O O . PHE A 1 88 ? -3.512 -1.316 8.545 1.00 95.56 88 PHE A O 1
ATOM 699 N N . LEU A 1 89 ? -2.819 0.398 7.262 1.00 96.06 89 LEU A N 1
ATOM 700 C CA . LEU A 1 89 ? -2.364 -0.396 6.135 1.00 96.06 89 LEU A CA 1
ATOM 701 C C . LEU A 1 89 ? -0.915 -0.041 5.846 1.00 96.06 89 LEU A C 1
ATOM 703 O O . LEU A 1 89 ? -0.581 1.122 5.640 1.00 96.06 89 LEU A O 1
ATOM 707 N N . LEU A 1 90 ? -0.067 -1.059 5.791 1.00 94.31 90 LEU A N 1
ATOM 708 C CA . LEU A 1 90 ? 1.252 -0.950 5.189 1.00 94.31 90 LEU A CA 1
ATOM 709 C C . LEU A 1 90 ? 1.090 -1.143 3.685 1.00 94.31 90 LEU A C 1
ATOM 711 O O . LEU A 1 90 ? 0.567 -2.176 3.257 1.00 94.31 90 LEU A O 1
ATOM 715 N N . VAL A 1 91 ? 1.551 -0.186 2.888 1.00 92.19 91 VAL A N 1
ATOM 716 C CA . VAL A 1 91 ? 1.364 -0.181 1.435 1.00 92.19 91 VAL A CA 1
ATOM 717 C C . VAL A 1 91 ? 2.675 -0.008 0.681 1.00 92.19 91 VAL A C 1
ATOM 719 O O . VAL A 1 91 ? 3.665 0.474 1.221 1.00 92.19 91 VAL A O 1
ATOM 722 N N . SER A 1 92 ? 2.669 -0.414 -0.585 1.00 88.31 92 SER A N 1
ATOM 723 C CA . SER A 1 92 ? 3.697 -0.119 -1.582 1.00 88.31 92 SER A CA 1
ATOM 724 C C . SER A 1 92 ? 3.046 0.570 -2.781 1.00 88.31 92 SER A C 1
ATOM 726 O O . SER A 1 92 ? 1.986 0.145 -3.236 1.00 88.31 92 SER A O 1
ATOM 728 N N . TRP A 1 93 ? 3.658 1.634 -3.292 1.00 88.06 93 TRP A N 1
ATOM 729 C CA . TRP A 1 93 ? 3.055 2.478 -4.330 1.00 88.06 93 TRP A CA 1
ATOM 730 C C . TRP A 1 93 ? 3.209 1.910 -5.736 1.00 88.06 93 TRP A C 1
ATOM 732 O O . TRP A 1 93 ? 4.282 1.445 -6.107 1.00 88.06 93 TRP A O 1
ATOM 742 N N . TRP A 1 94 ? 2.165 1.993 -6.554 1.00 85.94 94 TRP A N 1
ATOM 743 C CA . TRP A 1 94 ? 2.237 1.707 -7.982 1.00 85.94 94 TRP A CA 1
ATOM 744 C C . TRP A 1 94 ? 2.584 2.979 -8.755 1.00 85.94 94 TRP A C 1
ATOM 746 O O . TRP A 1 94 ? 1.866 3.974 -8.710 1.00 85.94 94 TRP A O 1
ATOM 756 N N . PHE A 1 95 ? 3.652 2.930 -9.543 1.00 79.25 95 PHE A N 1
ATOM 757 C CA . PHE A 1 95 ? 4.074 4.039 -10.389 1.00 79.25 95 PHE A CA 1
ATOM 758 C C . PHE A 1 95 ? 3.612 3.845 -11.827 1.00 79.25 95 PHE A C 1
ATOM 760 O O . PHE A 1 95 ? 3.745 2.762 -12.403 1.00 79.25 95 PHE A O 1
ATOM 767 N N . GLU A 1 96 ? 3.109 4.913 -12.445 1.00 78.06 96 GLU A N 1
ATOM 768 C CA . GLU A 1 96 ? 2.799 4.897 -13.871 1.00 78.06 96 GLU A CA 1
ATOM 769 C C . GLU A 1 96 ? 4.094 4.791 -14.691 1.00 78.06 96 GLU A C 1
ATOM 771 O O . GLU A 1 96 ? 4.996 5.622 -14.591 1.00 78.06 96 GLU A O 1
ATOM 776 N N . ARG A 1 97 ? 4.197 3.780 -15.556 1.00 73.19 97 ARG A N 1
ATOM 777 C CA . ARG A 1 97 ? 5.431 3.500 -16.308 1.00 73.19 97 ARG A CA 1
ATOM 778 C C . ARG A 1 97 ? 5.908 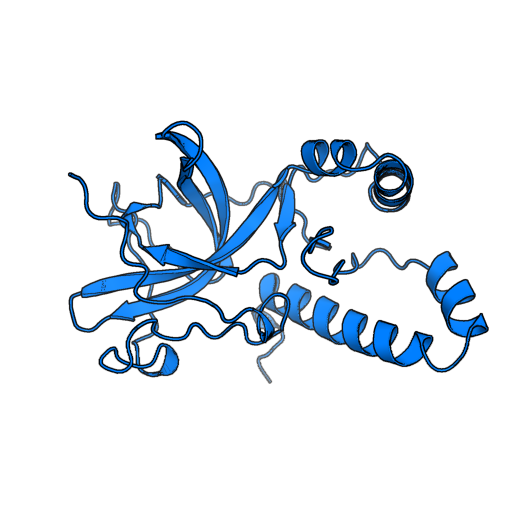4.694 -17.142 1.00 73.19 97 ARG A C 1
ATOM 780 O O . ARG A 1 97 ? 7.109 4.954 -17.238 1.00 73.19 97 ARG A O 1
ATOM 787 N N . SER A 1 98 ? 4.982 5.439 -17.743 1.00 69.50 98 SER A N 1
ATOM 788 C CA . SER A 1 98 ? 5.302 6.593 -18.589 1.00 69.50 98 SER A CA 1
ATOM 789 C C . SER A 1 98 ? 5.964 7.741 -17.829 1.00 69.50 98 SER A C 1
ATOM 791 O O . SER A 1 98 ? 6.737 8.488 -18.435 1.00 69.50 98 SER A O 1
ATOM 793 N N . THR A 1 99 ? 5.701 7.900 -16.529 1.00 69.12 99 THR A N 1
ATOM 794 C CA . THR A 1 99 ? 6.289 8.988 -15.730 1.00 69.12 99 THR A CA 1
ATOM 795 C C . THR A 1 99 ? 7.735 8.680 -15.347 1.00 69.12 99 THR A C 1
ATOM 797 O O . THR A 1 99 ? 8.566 9.587 -15.351 1.00 69.12 99 THR A O 1
ATOM 800 N N . LEU A 1 100 ? 8.081 7.402 -15.158 1.00 64.12 100 LEU A N 1
ATOM 801 C CA . LEU A 1 100 ? 9.447 6.958 -14.846 1.00 64.12 100 LEU A CA 1
ATOM 802 C C . LEU A 1 100 ? 10.454 7.303 -15.957 1.00 64.12 100 LEU A C 1
ATOM 804 O O . LEU A 1 100 ? 11.587 7.697 -15.683 1.00 64.12 100 LEU A O 1
ATOM 808 N N . SER A 1 101 ? 10.028 7.224 -17.222 1.00 55.19 101 SER A N 1
ATOM 809 C CA . SER A 1 101 ? 10.875 7.503 -18.395 1.00 55.19 101 SER A CA 1
ATOM 810 C C . SER A 1 101 ? 11.358 8.958 -18.505 1.00 55.19 101 SER A C 1
ATOM 812 O O . SER A 1 101 ? 12.333 9.238 -19.206 1.00 55.19 101 SER A O 1
ATOM 814 N N . LYS A 1 102 ? 10.681 9.896 -17.830 1.00 54.31 102 LYS A N 1
ATOM 815 C CA . LYS A 1 102 ? 10.914 11.342 -17.968 1.00 54.31 102 LYS A CA 1
ATOM 816 C C . LYS A 1 102 ? 11.979 11.883 -17.013 1.00 54.31 102 LYS A C 1
ATOM 818 O O . LYS A 1 102 ? 12.466 12.986 -17.236 1.00 54.31 102 LYS A O 1
ATOM 823 N N . ASN A 1 103 ? 12.362 11.119 -15.988 1.00 53.28 103 ASN A N 1
ATOM 824 C CA . ASN A 1 103 ? 13.052 11.690 -14.834 1.00 53.28 103 ASN A CA 1
ATOM 825 C C . ASN A 1 103 ? 14.585 11.755 -14.926 1.00 53.28 103 ASN A C 1
ATOM 827 O O . ASN A 1 103 ? 15.153 12.476 -14.121 1.00 53.28 103 ASN A O 1
ATOM 831 N N . LEU A 1 104 ? 15.268 11.122 -15.898 1.00 50.31 104 LEU A N 1
ATOM 832 C CA . LEU A 1 104 ? 16.710 11.329 -16.174 1.00 50.31 104 LEU A CA 1
ATOM 833 C C . LEU A 1 104 ? 17.112 10.787 -17.567 1.00 50.31 104 LEU A C 1
ATOM 835 O O . LEU A 1 104 ? 16.799 9.651 -17.919 1.00 50.31 104 LEU A O 1
ATOM 839 N N . VAL A 1 105 ? 17.870 11.559 -18.359 1.00 49.75 105 VAL A N 1
ATOM 840 C CA . VAL A 1 105 ? 18.234 11.239 -19.766 1.00 49.75 105 VAL A CA 1
ATOM 841 C C . VAL A 1 105 ? 19.022 9.921 -19.917 1.00 49.75 105 VAL A C 1
ATOM 843 O O . VAL A 1 105 ? 18.843 9.207 -20.904 1.00 49.75 105 VAL A O 1
ATOM 846 N N . GLY A 1 106 ? 19.853 9.553 -18.934 1.00 52.03 106 GLY A N 1
ATOM 847 C CA . GLY A 1 106 ? 20.543 8.250 -18.902 1.00 52.03 106 GLY A CA 1
ATOM 848 C C . GLY A 1 106 ? 19.635 7.086 -18.488 1.00 52.03 106 GLY A C 1
ATOM 849 O O . GLY A 1 106 ? 19.824 5.954 -18.929 1.00 52.03 106 GLY A O 1
ATOM 850 N N . PHE A 1 107 ? 18.607 7.393 -17.701 1.00 54.09 107 PHE A N 1
ATOM 851 C CA . PHE A 1 107 ? 17.659 6.447 -17.128 1.00 54.09 107 PHE A CA 1
ATOM 852 C C . PHE A 1 107 ? 16.602 6.010 -18.145 1.00 54.09 107 PHE A C 1
ATOM 854 O O . PHE A 1 107 ? 16.241 4.841 -18.202 1.00 54.09 107 PHE A O 1
ATOM 861 N N . LYS A 1 108 ? 16.196 6.913 -19.046 1.00 56.94 108 LYS A N 1
ATOM 862 C CA . LYS A 1 108 ? 15.287 6.591 -20.153 1.00 56.94 108 LYS A CA 1
ATOM 863 C C . LYS A 1 108 ? 15.806 5.448 -21.028 1.00 56.94 108 LYS A C 1
ATOM 865 O O . LYS A 1 108 ? 15.069 4.514 -21.288 1.00 56.94 108 LYS A O 1
ATOM 870 N N . ARG A 1 109 ? 17.080 5.471 -21.444 1.00 58.31 109 ARG A N 1
ATOM 871 C CA . ARG A 1 109 ? 17.665 4.390 -22.270 1.00 58.31 109 ARG A CA 1
ATOM 872 C C . ARG A 1 109 ? 17.735 3.051 -21.539 1.00 58.31 109 ARG A C 1
ATOM 874 O O . ARG A 1 109 ? 17.673 2.008 -22.183 1.00 58.31 109 ARG A O 1
ATOM 881 N N . TYR A 1 110 ? 17.924 3.085 -20.224 1.00 57.38 110 TYR A N 1
ATOM 882 C CA . TYR A 1 110 ? 17.939 1.894 -19.385 1.00 57.38 110 TYR A CA 1
ATOM 883 C C . TYR A 1 110 ? 16.530 1.313 -19.229 1.00 57.38 110 TYR A C 1
ATOM 885 O O . TYR A 1 110 ? 16.332 0.128 -19.496 1.00 57.38 110 TYR A O 1
ATOM 893 N N . LEU A 1 111 ? 15.549 2.164 -18.911 1.00 59.75 111 LEU A N 1
ATOM 894 C CA . LEU A 1 111 ? 14.143 1.785 -18.873 1.00 59.75 111 LEU A CA 1
ATOM 895 C C . LEU A 1 111 ? 13.681 1.301 -20.249 1.00 59.75 111 LEU A C 1
ATOM 897 O O . LEU A 1 111 ? 13.236 0.179 -20.321 1.00 59.75 111 LEU A O 1
ATOM 901 N N . ASP A 1 112 ? 13.890 2.023 -21.350 1.00 61.84 112 ASP A N 1
ATOM 902 C CA . ASP A 1 112 ? 13.478 1.595 -22.701 1.00 61.84 112 ASP A CA 1
ATOM 903 C C . ASP A 1 112 ? 14.090 0.237 -23.121 1.00 61.84 112 ASP A C 1
ATOM 905 O O . ASP A 1 112 ? 13.485 -0.506 -23.892 1.00 61.84 112 ASP A O 1
ATOM 909 N N . ARG A 1 113 ? 15.285 -0.118 -22.614 1.00 61.06 113 ARG A N 1
ATOM 910 C CA . ARG A 1 113 ? 15.912 -1.437 -22.839 1.00 61.06 113 ARG A CA 1
ATOM 911 C C . ARG A 1 113 ? 15.314 -2.551 -21.978 1.00 61.06 113 ARG A C 1
ATOM 913 O O . ARG A 1 113 ? 15.275 -3.689 -22.433 1.00 61.06 113 ARG A O 1
ATOM 920 N N . ARG A 1 114 ? 14.907 -2.252 -20.740 1.00 58.09 114 ARG A N 1
ATOM 921 C CA . ARG A 1 114 ? 14.329 -3.228 -19.791 1.00 58.09 114 ARG A CA 1
ATOM 922 C C . ARG A 1 114 ? 12.799 -3.289 -19.821 1.00 58.09 114 ARG A C 1
ATOM 924 O O . ARG A 1 114 ? 12.213 -4.275 -19.388 1.00 58.09 114 ARG A O 1
ATOM 931 N N . LEU A 1 115 ? 12.178 -2.230 -20.321 1.00 60.38 115 LEU A N 1
ATOM 932 C CA . LEU A 1 115 ? 10.754 -1.940 -20.399 1.00 60.38 115 LEU A CA 1
ATOM 933 C C . LEU A 1 115 ? 10.444 -1.503 -21.823 1.00 60.38 115 LEU A C 1
ATOM 935 O O . LEU A 1 115 ? 10.321 -0.301 -22.089 1.00 60.38 115 LEU A O 1
ATOM 939 N N . PRO A 1 116 ? 10.340 -2.459 -22.754 1.00 57.16 116 PRO A N 1
ATOM 940 C CA . PRO A 1 116 ? 10.008 -2.113 -24.117 1.00 57.16 116 PRO A CA 1
ATOM 941 C C . PRO A 1 116 ? 8.625 -1.434 -24.136 1.00 57.16 116 PRO A C 1
ATOM 943 O O . PRO A 1 116 ? 7.762 -1.658 -23.279 1.00 57.16 116 PRO A O 1
ATOM 946 N N . VAL A 1 117 ? 8.463 -0.462 -25.037 1.00 56.19 117 VAL A N 1
ATOM 947 C CA . VAL A 1 117 ? 7.326 0.480 -25.036 1.00 56.19 117 VAL A CA 1
ATOM 948 C C . VAL A 1 117 ? 5.975 -0.237 -25.166 1.00 56.19 117 VAL A C 1
ATOM 950 O O . VAL A 1 117 ? 4.972 0.278 -24.674 1.00 56.19 117 VAL A O 1
ATOM 953 N N . ASP A 1 118 ? 5.987 -1.429 -25.750 1.00 63.22 118 ASP A N 1
ATOM 954 C CA . ASP A 1 118 ? 4.891 -2.366 -26.000 1.00 63.22 118 ASP A CA 1
ATOM 955 C C . ASP A 1 118 ? 4.590 -3.331 -24.837 1.00 63.22 118 ASP A C 1
ATOM 957 O O . ASP A 1 118 ? 3.745 -4.213 -24.984 1.00 63.22 118 ASP A O 1
ATOM 961 N N . ALA A 1 119 ? 5.234 -3.174 -23.675 1.00 64.25 119 ALA A N 1
ATOM 962 C CA . ALA A 1 119 ? 4.896 -3.959 -22.491 1.00 64.25 119 ALA A CA 1
ATOM 963 C C . ALA A 1 119 ? 3.395 -3.813 -22.141 1.00 64.25 119 ALA A C 1
ATOM 965 O O . ALA A 1 119 ? 2.889 -2.685 -22.113 1.00 64.25 119 ALA A O 1
ATOM 966 N N . PRO A 1 120 ? 2.686 -4.920 -21.835 1.00 68.25 120 PRO A N 1
ATOM 967 C CA . PRO A 1 120 ? 1.228 -4.919 -21.679 1.00 68.25 120 PRO A CA 1
ATOM 968 C C . PRO A 1 120 ? 0.744 -4.193 -20.413 1.00 68.25 120 PRO A C 1
ATOM 970 O O . PRO A 1 120 ? -0.420 -3.815 -20.326 1.00 68.25 120 PRO A O 1
ATOM 973 N N . PHE A 1 121 ? 1.632 -3.958 -19.442 1.00 69.94 121 PHE A N 1
ATOM 974 C CA . PHE A 1 121 ? 1.299 -3.342 -18.160 1.00 69.94 121 PHE A CA 1
ATOM 975 C C . PHE A 1 121 ? 1.515 -1.817 -18.152 1.00 69.94 121 PHE A C 1
ATOM 977 O O . PHE A 1 121 ? 2.482 -1.273 -18.705 1.00 69.94 121 PHE A O 1
ATOM 984 N N . LYS A 1 122 ? 0.616 -1.115 -17.455 1.00 76.19 122 LYS A N 1
ATOM 985 C CA . LYS A 1 122 ? 0.632 0.343 -17.264 1.00 76.19 122 LYS A CA 1
ATOM 986 C C . LYS A 1 122 ? 1.403 0.760 -16.007 1.00 76.19 122 LYS A C 1
ATOM 988 O O . LYS A 1 122 ? 2.068 1.799 -16.019 1.00 76.19 122 LYS A O 1
ATOM 993 N N . PHE A 1 123 ? 1.325 -0.037 -14.944 1.00 75.25 123 PHE A N 1
ATOM 994 C CA . PHE A 1 123 ? 1.865 0.287 -13.625 1.00 75.25 123 PHE A CA 1
ATOM 995 C C . PHE A 1 123 ? 3.002 -0.645 -13.206 1.00 75.25 123 PHE A C 1
ATOM 997 O O . PHE A 1 123 ? 3.019 -1.822 -13.555 1.00 75.25 123 PHE A O 1
ATOM 1004 N N . VAL A 1 124 ? 3.944 -0.111 -12.429 1.00 76.81 124 VAL A N 1
ATOM 1005 C CA . VAL A 1 124 ? 5.109 -0.818 -11.878 1.00 76.81 124 VAL A CA 1
ATOM 1006 C C . VAL A 1 124 ? 5.129 -0.645 -10.367 1.00 76.81 124 VAL A C 1
ATOM 1008 O O . VAL A 1 124 ? 4.939 0.470 -9.890 1.00 76.81 124 VAL A O 1
ATOM 1011 N N . LEU A 1 125 ? 5.342 -1.724 -9.612 1.00 76.19 125 LEU A N 1
ATOM 1012 C CA . LEU A 1 125 ? 5.278 -1.655 -8.154 1.00 76.19 125 LEU A CA 1
ATOM 1013 C C . LEU A 1 125 ? 6.499 -0.918 -7.607 1.00 76.19 125 LEU A C 1
ATOM 1015 O O . LEU A 1 125 ? 7.583 -1.022 -8.159 1.00 76.19 125 LEU A O 1
ATOM 1019 N N . GLY A 1 126 ? 6.356 -0.181 -6.523 1.00 75.06 126 GLY A N 1
ATOM 1020 C CA . GLY A 1 126 ? 7.425 0.546 -5.859 1.00 75.06 126 GLY A CA 1
ATOM 1021 C C . GLY A 1 126 ? 8.075 -0.255 -4.741 1.00 75.06 126 GLY A C 1
ATOM 1022 O O . GLY A 1 126 ? 7.456 -1.121 -4.132 1.00 75.06 126 GLY A O 1
ATOM 1023 N N . CYS A 1 127 ? 9.322 0.052 -4.404 1.00 73.69 127 CYS A N 1
ATOM 1024 C CA . CYS A 1 127 ? 9.951 -0.464 -3.184 1.00 73.69 127 CYS A CA 1
ATOM 1025 C C . CYS A 1 127 ? 9.889 0.531 -2.018 1.00 73.69 127 CYS A C 1
ATOM 1027 O O . CYS A 1 127 ? 10.495 0.296 -0.974 1.00 73.69 127 CYS A O 1
ATOM 1029 N N . HIS A 1 128 ? 9.186 1.645 -2.226 1.00 80.38 128 HIS A N 1
ATOM 1030 C CA . HIS A 1 128 ? 8.844 2.587 -1.179 1.00 80.38 128 HIS A CA 1
ATOM 1031 C C . HIS A 1 128 ? 7.601 2.092 -0.447 1.00 80.38 128 HIS A C 1
ATOM 1033 O O . HIS A 1 128 ? 6.611 1.717 -1.085 1.00 80.38 128 HIS A O 1
ATOM 1039 N N . PHE A 1 129 ? 7.691 2.075 0.875 1.00 86.81 129 PHE A N 1
ATOM 1040 C CA . PHE A 1 129 ? 6.651 1.618 1.770 1.00 86.81 129 PHE A CA 1
ATOM 1041 C C . PHE A 1 129 ? 6.193 2.753 2.668 1.00 86.81 129 PHE A C 1
ATOM 1043 O O . PHE A 1 129 ? 7.019 3.407 3.307 1.00 86.81 129 PHE A O 1
ATOM 1050 N N . ASP A 1 130 ? 4.880 2.905 2.766 1.00 91.62 130 ASP A N 1
ATOM 1051 C CA . ASP A 1 130 ? 4.232 3.864 3.651 1.00 91.62 130 ASP A CA 1
ATOM 1052 C C . ASP A 1 130 ? 3.184 3.171 4.515 1.00 91.62 130 ASP A C 1
ATOM 1054 O O . ASP A 1 130 ? 2.707 2.075 4.202 1.00 91.62 130 ASP A O 1
ATOM 1058 N N . VAL A 1 131 ? 2.822 3.835 5.610 1.00 94.50 131 VAL A N 1
ATOM 1059 C CA . VAL A 1 131 ? 1.642 3.485 6.395 1.00 94.50 131 VAL A CA 1
ATOM 1060 C C . VAL A 1 131 ? 0.560 4.511 6.114 1.00 94.50 131 VAL A C 1
ATOM 1062 O O . VAL A 1 131 ? 0.797 5.713 6.221 1.00 94.50 131 VAL A O 1
ATOM 1065 N N . ILE A 1 132 ? -0.627 4.022 5.779 1.00 94.50 132 ILE A N 1
ATOM 1066 C CA . ILE A 1 132 ? -1.824 4.838 5.596 1.00 94.50 132 ILE A CA 1
ATOM 1067 C C . ILE A 1 132 ? -2.938 4.344 6.514 1.00 94.50 132 ILE A C 1
ATOM 1069 O O . ILE A 1 132 ? -2.925 3.203 6.987 1.00 94.50 132 ILE A O 1
ATOM 1073 N N . THR A 1 133 ? -3.928 5.194 6.724 1.00 94.00 133 THR A N 1
ATOM 1074 C CA . THR A 1 133 ? -5.184 4.865 7.392 1.00 94.00 133 THR A CA 1
ATOM 1075 C C . THR A 1 133 ? -6.289 4.608 6.366 1.00 94.00 133 THR A C 1
ATOM 1077 O O . THR A 1 133 ? -6.156 4.907 5.176 1.00 94.00 133 THR A O 1
ATOM 1080 N N . ASN A 1 134 ? -7.373 3.958 6.793 1.00 92.81 134 ASN A N 1
ATOM 1081 C CA . ASN A 1 134 ? -8.414 3.503 5.870 1.00 92.81 134 ASN A CA 1
ATOM 1082 C C . ASN A 1 134 ? -9.238 4.632 5.242 1.00 92.81 134 ASN A C 1
ATOM 1084 O O . ASN A 1 134 ? -9.814 4.429 4.179 1.00 92.81 134 ASN A O 1
ATOM 1088 N N . ASP A 1 135 ? -9.295 5.797 5.877 1.00 91.06 135 ASP A N 1
ATOM 1089 C CA . ASP A 1 135 ? -9.959 7.009 5.392 1.00 91.06 135 ASP A CA 1
ATOM 1090 C C . ASP A 1 135 ? -9.326 7.575 4.113 1.00 91.06 135 ASP A C 1
ATOM 1092 O O . ASP A 1 135 ? -10.030 8.173 3.301 1.00 91.06 135 ASP A O 1
ATOM 1096 N N . ALA A 1 136 ? -8.039 7.309 3.874 1.00 92.00 136 ALA A N 1
ATOM 1097 C CA . ALA A 1 136 ? -7.368 7.697 2.637 1.00 92.00 136 ALA A CA 1
ATOM 1098 C C . ALA A 1 136 ? -7.783 6.833 1.427 1.00 92.00 136 ALA A C 1
ATOM 1100 O O . ALA A 1 136 ? -7.442 7.155 0.287 1.00 92.00 136 ALA A O 1
ATOM 1101 N N . ILE A 1 137 ? -8.501 5.722 1.632 1.00 94.56 137 ILE A N 1
ATOM 1102 C CA . ILE A 1 137 ? -8.814 4.767 0.565 1.00 94.56 137 ILE A CA 1
ATOM 1103 C C . ILE A 1 137 ? -10.070 5.196 -0.196 1.00 94.56 137 ILE A C 1
ATOM 1105 O O . ILE A 1 137 ? -11.172 5.217 0.351 1.00 94.56 137 ILE A O 1
ATOM 1109 N N . ALA A 1 138 ? -9.909 5.462 -1.492 1.00 94.06 138 ALA A N 1
ATOM 1110 C CA . ALA A 1 138 ? -11.008 5.820 -2.383 1.00 94.06 138 ALA A CA 1
ATOM 1111 C C . ALA A 1 138 ? -11.754 4.587 -2.912 1.00 94.06 138 ALA A C 1
ATOM 1113 O O . ALA A 1 138 ? -12.984 4.562 -2.938 1.00 94.06 138 ALA A O 1
ATOM 1114 N N . GLU A 1 139 ? -11.015 3.558 -3.333 1.00 94.88 139 GLU A N 1
ATOM 1115 C CA . GLU A 1 139 ? -11.584 2.338 -3.909 1.00 94.88 139 GLU A CA 1
ATOM 1116 C C . GLU A 1 139 ? -10.668 1.125 -3.712 1.00 94.88 139 GLU A C 1
ATOM 1118 O O . GLU A 1 139 ? -9.440 1.237 -3.662 1.00 94.88 139 GLU A O 1
ATOM 1123 N N . LYS A 1 140 ? -11.285 -0.060 -3.661 1.00 94.19 140 LYS A N 1
ATOM 1124 C CA . LYS A 1 140 ? -10.599 -1.331 -3.892 1.00 94.19 140 LYS A CA 1
ATOM 1125 C C . LYS A 1 140 ? -10.576 -1.590 -5.397 1.00 94.19 140 LYS A C 1
ATOM 1127 O O . LYS A 1 140 ? -11.630 -1.686 -6.022 1.00 94.19 140 LYS A O 1
ATOM 1132 N N . MET A 1 141 ? -9.388 -1.710 -5.971 1.00 90.75 141 MET A N 1
ATOM 1133 C CA . MET A 1 141 ? -9.219 -1.895 -7.407 1.00 90.75 141 MET A CA 1
ATOM 1134 C C . MET A 1 141 ? -9.388 -3.365 -7.792 1.00 90.75 141 MET A C 1
ATOM 1136 O O . MET A 1 141 ? -8.997 -4.272 -7.056 1.00 90.75 141 MET A O 1
ATOM 1140 N N . THR A 1 142 ? -9.941 -3.596 -8.981 1.00 84.38 142 THR A N 1
ATOM 1141 C CA . THR A 1 142 ? -9.900 -4.916 -9.623 1.00 84.38 142 THR A CA 1
ATOM 1142 C C . THR A 1 142 ? -8.596 -5.028 -10.403 1.00 84.38 142 THR A C 1
ATOM 1144 O O . THR A 1 142 ? -8.223 -4.086 -11.102 1.00 84.38 142 THR A O 1
ATOM 1147 N N . ASP A 1 143 ? -7.897 -6.152 -10.268 1.00 75.06 143 ASP A N 1
ATOM 1148 C CA . ASP A 1 143 ? -6.695 -6.414 -11.054 1.00 75.06 143 ASP A CA 1
ATOM 1149 C C . ASP A 1 143 ? -7.093 -6.811 -12.481 1.00 75.06 143 ASP A C 1
ATOM 1151 O O . ASP A 1 143 ? -7.646 -7.886 -12.707 1.00 75.06 143 ASP A O 1
ATOM 1155 N N . ASP A 1 144 ? -6.889 -5.899 -13.428 1.00 77.44 144 ASP A N 1
ATOM 1156 C CA . ASP A 1 144 ? -7.252 -6.037 -14.839 1.00 77.44 144 ASP A CA 1
ATOM 1157 C C . ASP A 1 144 ? -6.016 -6.075 -15.750 1.00 77.44 144 ASP A C 1
ATOM 1159 O O . ASP A 1 144 ? -6.011 -5.493 -16.834 1.00 77.44 144 ASP A O 1
ATOM 1163 N N . GLU A 1 145 ? -4.945 -6.725 -15.282 1.00 71.94 145 GLU A N 1
ATOM 1164 C CA . GLU A 1 145 ? -3.672 -6.931 -16.001 1.00 71.94 145 GLU A CA 1
ATOM 1165 C C . GLU A 1 145 ? -2.888 -5.636 -16.305 1.00 71.94 145 GLU A C 1
ATOM 1167 O O . GLU A 1 145 ? -1.825 -5.653 -16.929 1.00 71.94 145 GLU A O 1
ATOM 1172 N N . ARG A 1 146 ? -3.361 -4.478 -15.825 1.00 73.88 146 ARG A N 1
ATOM 1173 C CA . ARG A 1 146 ? -2.653 -3.193 -15.961 1.00 73.88 146 ARG A CA 1
ATOM 1174 C C . ARG A 1 146 ? -1.468 -3.061 -15.002 1.00 73.88 146 ARG A C 1
ATOM 1176 O O . ARG A 1 146 ? -0.670 -2.132 -15.167 1.00 73.88 146 ARG A O 1
ATOM 1183 N N . PHE A 1 147 ? -1.343 -3.948 -14.021 1.00 72.31 147 PHE A N 1
ATOM 1184 C CA . PHE A 1 147 ? -0.283 -3.959 -13.018 1.00 72.31 147 PHE A CA 1
ATOM 1185 C C . PHE A 1 147 ? 0.820 -4.951 -13.392 1.00 72.31 147 PHE A C 1
ATOM 1187 O O . PHE A 1 147 ? 0.564 -6.012 -13.949 1.00 72.31 147 PHE A O 1
ATOM 1194 N N . CYS A 1 148 ? 2.079 -4.593 -13.135 1.00 69.69 148 CYS A N 1
ATOM 1195 C CA . CYS A 1 148 ? 3.192 -5.474 -13.461 1.00 69.69 148 CYS A CA 1
ATOM 1196 C C . CYS A 1 148 ? 3.292 -6.653 -12.480 1.00 69.69 148 CYS A C 1
ATOM 1198 O O . CYS A 1 148 ? 3.561 -6.464 -11.293 1.00 69.69 148 CYS A O 1
ATOM 1200 N N . ASP A 1 149 ? 3.208 -7.865 -13.028 1.00 62.16 149 ASP A N 1
ATOM 1201 C CA . ASP A 1 149 ? 3.409 -9.138 -12.325 1.00 62.16 149 ASP A CA 1
ATOM 1202 C C . ASP A 1 149 ? 4.870 -9.570 -12.204 1.00 62.16 149 ASP A C 1
ATOM 1204 O O . ASP A 1 149 ? 5.156 -10.607 -11.605 1.00 62.16 149 ASP A O 1
ATOM 1208 N N . SER A 1 150 ? 5.826 -8.813 -12.760 1.00 53.97 150 SER A N 1
ATOM 1209 C CA . SER A 1 150 ? 7.245 -9.189 -12.692 1.00 53.97 150 SER A CA 1
ATOM 1210 C C . SER A 1 150 ? 8.212 -8.177 -12.066 1.00 53.97 150 SER A C 1
ATOM 1212 O O . SER A 1 150 ? 9.342 -8.575 -11.802 1.00 53.97 150 SER A O 1
ATOM 1214 N N . MET A 1 151 ? 7.832 -6.916 -11.811 1.00 56.19 151 MET A N 1
ATOM 1215 C CA . MET A 1 151 ? 8.808 -5.849 -11.547 1.00 56.19 151 MET A CA 1
ATOM 1216 C C . MET A 1 151 ? 8.452 -4.890 -10.400 1.00 56.19 151 MET A C 1
ATOM 1218 O O . MET A 1 151 ? 7.315 -4.428 -10.287 1.00 56.19 151 MET A O 1
ATOM 1222 N N . VAL A 1 152 ? 9.477 -4.517 -9.618 1.00 58.41 152 VAL A N 1
ATOM 1223 C CA . VAL A 1 152 ? 9.419 -3.449 -8.604 1.00 58.41 152 VAL A CA 1
ATOM 1224 C C . VAL A 1 152 ? 10.458 -2.357 -8.915 1.00 58.41 152 VAL A C 1
ATOM 1226 O O . VAL A 1 152 ? 11.478 -2.619 -9.539 1.00 58.41 152 VAL A O 1
ATOM 1229 N N . TYR A 1 153 ? 10.235 -1.122 -8.491 1.00 56.28 153 TYR A N 1
ATOM 1230 C CA . TYR A 1 153 ? 11.039 0.056 -8.799 1.00 56.28 153 TYR A CA 1
ATOM 1231 C C . TYR A 1 153 ? 11.422 0.808 -7.517 1.00 56.28 153 TYR A C 1
ATOM 1233 O O . TYR A 1 153 ? 10.543 1.147 -6.729 1.00 56.28 153 TYR A O 1
ATOM 1241 N N . GLY A 1 154 ? 12.709 1.106 -7.301 1.00 55.09 154 GLY A N 1
ATOM 1242 C CA . GLY A 1 154 ? 13.161 1.930 -6.160 1.00 55.09 154 GLY A CA 1
ATOM 1243 C C . GLY A 1 154 ? 13.637 3.339 -6.493 1.00 55.09 154 GLY A C 1
ATOM 1244 O O . GLY A 1 154 ? 13.782 4.168 -5.599 1.00 55.09 154 GLY A O 1
ATOM 1245 N N . GLY A 1 155 ? 13.806 3.666 -7.773 1.00 51.56 155 GLY A N 1
ATOM 1246 C CA . GLY A 1 155 ? 14.203 5.006 -8.201 1.00 51.56 155 GLY A CA 1
ATOM 1247 C C . GLY A 1 155 ? 15.608 5.443 -7.784 1.00 51.56 155 GLY A C 1
ATOM 1248 O O . GLY A 1 155 ? 16.493 4.626 -7.568 1.00 51.56 155 GLY A O 1
ATOM 1249 N N . VAL A 1 156 ? 15.824 6.764 -7.783 1.00 42.50 156 VAL A N 1
ATOM 1250 C CA . VAL A 1 156 ? 17.148 7.416 -7.654 1.00 42.50 156 VAL A CA 1
ATOM 1251 C C . VAL A 1 156 ? 17.498 7.730 -6.195 1.00 42.50 156 VAL A C 1
ATOM 1253 O O . VAL A 1 156 ? 18.670 7.815 -5.841 1.00 42.50 156 VAL A O 1
ATOM 1256 N N . THR A 1 157 ? 16.484 7.903 -5.345 1.00 40.38 157 THR A N 1
ATOM 1257 C CA . THR A 1 157 ? 16.624 8.199 -3.909 1.00 40.38 157 THR A CA 1
ATOM 1258 C C . THR A 1 157 ? 16.783 6.944 -3.060 1.00 40.38 157 THR A C 1
ATOM 1260 O O . THR A 1 157 ? 17.478 6.976 -2.049 1.00 40.38 157 THR A O 1
ATOM 1263 N N . HIS A 1 158 ? 16.205 5.824 -3.490 1.00 46.88 158 HIS A N 1
ATOM 1264 C CA . HIS A 1 158 ? 16.390 4.528 -2.855 1.00 46.88 158 HIS A CA 1
ATOM 1265 C C . HIS A 1 158 ? 17.220 3.690 -3.825 1.00 46.88 158 HIS A C 1
ATOM 1267 O O . HIS A 1 158 ? 16.768 3.406 -4.925 1.00 46.88 158 HIS A O 1
ATOM 1273 N N . ASN A 1 159 ? 18.445 3.315 -3.445 1.00 40.91 159 ASN A N 1
ATOM 1274 C CA . ASN A 1 159 ? 19.443 2.613 -4.280 1.00 40.91 159 ASN A CA 1
ATOM 1275 C C . ASN A 1 159 ? 19.017 1.206 -4.789 1.00 40.91 159 ASN A C 1
ATOM 1277 O O . ASN A 1 159 ? 19.866 0.360 -5.067 1.00 40.91 159 ASN A O 1
ATOM 1281 N N . CYS A 1 160 ? 17.722 0.908 -4.861 1.00 43.19 160 CYS A N 1
ATOM 1282 C CA . CYS A 1 160 ? 17.152 -0.416 -5.037 1.00 43.19 160 CYS A CA 1
ATOM 1283 C C . CYS A 1 160 ? 16.281 -0.478 -6.299 1.00 43.19 160 CYS A C 1
ATOM 1285 O O . CYS A 1 160 ? 15.058 -0.473 -6.230 1.00 43.19 160 CYS A O 1
ATOM 1287 N N . GLU A 1 161 ? 16.886 -0.570 -7.480 1.00 49.88 161 GLU A N 1
ATOM 1288 C CA . GLU A 1 161 ? 16.149 -1.040 -8.656 1.00 49.88 161 GLU A CA 1
ATOM 1289 C C . GLU A 1 161 ? 15.871 -2.537 -8.508 1.00 49.88 161 GLU A C 1
ATOM 1291 O O . GLU A 1 161 ? 16.792 -3.352 -8.557 1.00 49.88 161 GLU A O 1
ATOM 1296 N N . LEU A 1 162 ? 14.607 -2.906 -8.323 1.00 50.47 162 LEU A N 1
ATOM 1297 C CA . LEU A 1 162 ? 14.215 -4.301 -8.232 1.00 50.47 162 LEU A CA 1
ATOM 1298 C C . LEU A 1 162 ? 14.060 -4.900 -9.634 1.00 50.47 162 LEU A C 1
ATOM 1300 O O . LEU A 1 162 ? 13.370 -4.399 -10.519 1.00 50.47 162 LEU A O 1
ATOM 1304 N N . PHE A 1 163 ? 14.752 -6.007 -9.845 1.00 49.84 163 PHE A N 1
ATOM 1305 C CA . PHE A 1 163 ? 14.819 -6.669 -11.135 1.00 49.84 163 PHE A CA 1
ATOM 1306 C C . PHE A 1 163 ? 13.496 -7.348 -11.488 1.00 49.84 163 PHE A C 1
ATOM 1308 O O . PHE A 1 163 ? 12.958 -8.126 -10.700 1.00 49.84 163 PHE A O 1
ATOM 1315 N N . SER A 1 164 ? 13.056 -7.107 -12.724 1.00 44.62 164 SER A N 1
ATOM 1316 C CA . SER A 1 164 ? 12.047 -7.915 -13.399 1.00 44.62 164 SER A CA 1
ATOM 1317 C C . SER A 1 164 ? 12.485 -9.391 -13.469 1.00 44.62 164 SER A C 1
ATOM 1319 O O . SER A 1 164 ? 13.684 -9.682 -13.537 1.00 44.62 164 SER A O 1
ATOM 1321 N N . ASP A 1 165 ? 11.545 -10.343 -13.512 1.00 41.75 165 ASP A N 1
ATOM 1322 C CA . ASP A 1 165 ? 11.840 -11.735 -13.912 1.00 41.75 165 ASP A CA 1
ATOM 1323 C C . ASP A 1 165 ? 12.347 -11.837 -15.374 1.00 41.75 165 ASP A C 1
ATOM 1325 O O . ASP A 1 165 ? 12.774 -12.910 -15.797 1.00 41.75 165 ASP A O 1
ATOM 1329 N N . VAL A 1 166 ? 12.386 -10.732 -16.135 1.00 38.81 166 VAL A N 1
ATOM 1330 C CA . VAL A 1 166 ? 13.152 -10.632 -17.389 1.00 38.81 166 VAL A CA 1
ATOM 1331 C C . VAL A 1 166 ? 14.653 -10.733 -17.062 1.00 38.81 166 VAL A C 1
ATOM 1333 O O . VAL A 1 166 ? 15.206 -9.820 -16.442 1.00 38.81 166 VAL A O 1
ATOM 1336 N N . PRO A 1 167 ? 15.350 -11.822 -17.439 1.00 36.75 167 PRO A N 1
ATOM 1337 C CA . PRO A 1 167 ? 16.763 -11.978 -17.131 1.00 36.75 167 PRO A CA 1
ATOM 1338 C C . PRO A 1 167 ? 17.576 -10.960 -17.934 1.00 36.75 167 PRO A C 1
ATOM 1340 O O . PRO A 1 167 ? 17.609 -11.023 -19.161 1.00 36.75 167 PRO A O 1
ATOM 1343 N N . ASP A 1 168 ? 18.284 -10.052 -17.262 1.00 48.81 168 ASP A N 1
ATOM 1344 C CA . ASP A 1 168 ? 19.313 -9.252 -17.928 1.00 48.81 168 ASP A CA 1
ATOM 1345 C C . ASP A 1 168 ? 20.571 -10.108 -18.128 1.00 48.81 168 ASP A C 1
ATOM 1347 O O . ASP A 1 168 ? 21.509 -10.074 -17.332 1.00 48.81 168 ASP A O 1
ATOM 1351 N N . GLU A 1 169 ? 20.595 -10.933 -19.177 1.00 47.06 169 GLU A N 1
ATOM 1352 C CA . GLU A 1 169 ? 21.774 -11.743 -19.497 1.00 47.06 169 GLU A CA 1
ATOM 1353 C C . GLU A 1 169 ? 23.020 -10.893 -19.795 1.00 47.06 169 GLU A C 1
ATOM 1355 O O . GLU A 1 169 ? 24.143 -11.348 -19.557 1.00 47.06 169 GLU A O 1
ATOM 1360 N N . MET A 1 170 ? 22.854 -9.659 -20.283 1.00 45.19 170 MET A N 1
ATOM 1361 C CA . MET A 1 170 ? 23.967 -8.800 -20.687 1.00 45.19 170 MET A CA 1
ATOM 1362 C C . MET A 1 170 ? 24.640 -8.134 -19.486 1.00 45.19 170 MET A C 1
ATOM 1364 O O . MET A 1 170 ? 25.859 -8.236 -19.340 1.00 45.19 170 MET A O 1
ATOM 1368 N N . GLU A 1 171 ? 23.876 -7.531 -18.576 1.00 50.22 171 GLU A N 1
ATOM 1369 C CA . GLU A 1 171 ? 24.428 -6.925 -17.363 1.00 50.22 171 GLU A CA 1
ATOM 1370 C C . GLU A 1 171 ? 24.912 -7.996 -16.375 1.00 50.22 171 GLU A C 1
ATOM 1372 O O . GLU A 1 171 ? 25.927 -7.804 -15.700 1.00 50.22 171 GLU A O 1
ATOM 1377 N N . ARG A 1 172 ? 24.285 -9.182 -16.353 1.00 50.25 172 ARG A N 1
ATOM 1378 C CA . ARG A 1 172 ? 24.788 -10.353 -15.612 1.00 50.25 172 ARG A CA 1
ATOM 1379 C C . ARG A 1 172 ? 26.163 -10.778 -16.130 1.00 50.25 172 ARG A C 1
ATOM 1381 O O . ARG A 1 172 ? 27.070 -11.026 -15.336 1.00 50.25 172 ARG A O 1
ATOM 1388 N N . ARG A 1 173 ? 26.356 -10.783 -17.454 1.00 52.12 173 ARG A N 1
ATOM 1389 C CA . ARG A 1 173 ? 27.639 -11.104 -18.102 1.00 52.12 173 ARG A CA 1
ATOM 1390 C C . ARG A 1 173 ? 28.705 -10.020 -17.879 1.00 52.12 173 ARG A C 1
ATOM 1392 O O . ARG A 1 173 ? 29.884 -10.357 -17.809 1.00 52.12 173 ARG A O 1
ATOM 1399 N N . GLU A 1 174 ? 28.331 -8.751 -17.725 1.00 53.28 174 GLU A N 1
ATOM 1400 C CA . GLU A 1 174 ? 29.267 -7.662 -17.387 1.00 53.28 174 GLU A CA 1
ATOM 1401 C C . GLU A 1 174 ? 29.614 -7.593 -15.891 1.00 53.28 174 GLU A C 1
ATOM 1403 O O . GLU A 1 174 ? 30.757 -7.307 -15.531 1.00 53.28 174 GLU A O 1
ATOM 1408 N N . SER A 1 175 ? 28.661 -7.910 -15.014 1.00 48.38 175 SER A N 1
ATOM 1409 C CA . SER A 1 175 ? 28.838 -7.916 -13.555 1.00 48.38 175 SER A CA 1
ATOM 1410 C C . SER A 1 175 ? 29.732 -9.066 -13.088 1.00 48.38 175 SER A C 1
ATOM 1412 O O . SER A 1 175 ? 30.612 -8.868 -12.249 1.00 48.38 175 SER A O 1
ATOM 1414 N N . LEU A 1 176 ? 29.572 -10.248 -13.699 1.00 52.31 176 LEU A N 1
ATOM 1415 C CA . LEU A 1 176 ? 30.444 -11.412 -13.496 1.00 52.31 176 LEU A CA 1
ATOM 1416 C C . LEU A 1 176 ? 31.904 -11.134 -13.893 1.00 52.31 176 LEU A C 1
ATOM 1418 O O . LEU A 1 176 ? 32.814 -11.735 -13.332 1.00 52.31 176 LEU A O 1
ATOM 1422 N N . LYS A 1 177 ? 32.148 -10.194 -14.817 1.00 56.06 177 LYS A N 1
ATOM 1423 C CA . LYS A 1 177 ? 33.504 -9.795 -15.226 1.00 56.06 177 LYS A CA 1
ATOM 1424 C C . LYS A 1 177 ? 34.205 -8.860 -14.233 1.00 56.06 177 LYS A C 1
ATOM 1426 O O . LYS A 1 177 ? 35.419 -8.719 -14.334 1.00 56.06 177 LYS A O 1
ATOM 1431 N N . LYS A 1 178 ? 33.490 -8.198 -13.307 1.00 52.66 178 LYS A N 1
ATOM 1432 C CA . LYS A 1 178 ? 34.061 -7.103 -12.490 1.00 52.66 178 LYS A CA 1
ATOM 1433 C C . LYS A 1 178 ? 34.489 -7.455 -11.057 1.00 52.66 178 LYS A C 1
ATOM 1435 O O . LYS A 1 178 ? 35.154 -6.621 -10.460 1.00 52.66 178 LYS A O 1
ATOM 1440 N N . GLY A 1 179 ? 34.202 -8.655 -10.538 1.00 52.25 179 GLY A N 1
ATOM 1441 C CA . GLY A 1 179 ? 34.732 -9.160 -9.253 1.00 52.25 179 GLY A CA 1
ATOM 1442 C C . GLY A 1 179 ? 34.288 -8.400 -7.981 1.00 52.25 179 GLY A C 1
ATOM 1443 O O . GLY A 1 179 ? 34.177 -7.179 -7.967 1.00 52.25 179 GLY A O 1
ATOM 1444 N N . ALA A 1 180 ? 34.018 -9.140 -6.896 1.00 49.38 180 ALA A N 1
ATOM 1445 C CA . ALA A 1 180 ? 33.635 -8.712 -5.531 1.00 49.38 180 ALA A CA 1
ATOM 1446 C C . ALA A 1 180 ? 32.388 -7.803 -5.366 1.00 49.38 180 ALA A C 1
ATOM 1448 O O . ALA A 1 180 ? 31.505 -8.125 -4.576 1.00 49.38 180 ALA A O 1
ATOM 1449 N N . LYS A 1 181 ? 32.240 -6.705 -6.122 1.00 49.31 181 LYS A N 1
ATOM 1450 C CA . LYS A 1 181 ? 31.025 -5.858 -6.115 1.00 49.31 181 LYS A CA 1
ATOM 1451 C C . LYS A 1 181 ? 29.822 -6.520 -6.801 1.00 49.31 181 LYS A C 1
ATOM 1453 O O . LYS A 1 181 ? 28.684 -6.144 -6.531 1.00 49.31 181 LYS A O 1
ATOM 1458 N N . GLY A 1 182 ? 30.068 -7.510 -7.663 1.00 52.22 182 GLY A N 1
ATOM 1459 C CA . GLY A 1 182 ? 29.022 -8.293 -8.328 1.00 52.22 182 GLY A CA 1
ATOM 1460 C C . GLY A 1 182 ? 28.205 -9.152 -7.359 1.00 52.22 182 GLY A C 1
ATOM 1461 O O . GLY A 1 182 ? 26.989 -9.222 -7.500 1.00 52.22 182 GLY A O 1
ATOM 1462 N N . ASP A 1 183 ? 28.833 -9.731 -6.332 1.00 55.81 183 ASP A N 1
ATOM 1463 C CA . ASP A 1 183 ? 28.150 -10.638 -5.398 1.00 55.81 183 ASP A CA 1
ATOM 1464 C C . ASP A 1 183 ? 27.180 -9.916 -4.462 1.00 55.81 183 ASP A C 1
ATOM 1466 O O . ASP A 1 183 ? 26.063 -10.390 -4.262 1.00 55.81 183 ASP A O 1
ATOM 1470 N N . ALA A 1 184 ? 27.546 -8.740 -3.942 1.00 55.28 184 ALA A N 1
ATOM 1471 C CA . ALA A 1 184 ? 26.640 -7.936 -3.118 1.00 55.28 184 ALA A CA 1
ATOM 1472 C C . ALA A 1 184 ? 25.382 -7.522 -3.903 1.00 55.28 184 ALA A C 1
ATOM 1474 O O . ALA A 1 184 ? 24.269 -7.632 -3.391 1.00 55.28 184 ALA A O 1
ATOM 1475 N N . ARG A 1 185 ? 25.550 -7.132 -5.176 1.00 52.31 185 ARG A N 1
ATOM 1476 C CA . ARG A 1 185 ? 24.439 -6.784 -6.075 1.00 52.31 185 ARG A CA 1
ATOM 1477 C C . ARG A 1 185 ? 23.560 -7.996 -6.401 1.00 52.31 185 ARG A C 1
ATOM 1479 O O . ARG A 1 185 ? 22.345 -7.863 -6.419 1.00 52.31 185 ARG A O 1
ATOM 1486 N N . LEU A 1 186 ? 24.149 -9.179 -6.590 1.00 56.06 186 LEU A N 1
ATOM 1487 C CA . LEU A 1 186 ? 23.413 -10.431 -6.823 1.00 56.06 186 LEU A CA 1
ATOM 1488 C C . LEU A 1 186 ? 22.641 -10.910 -5.585 1.00 56.06 186 LEU A C 1
ATOM 1490 O O . LEU A 1 186 ? 21.563 -11.491 -5.711 1.00 56.06 186 LEU A O 1
ATOM 1494 N N . VAL A 1 187 ? 23.195 -10.719 -4.386 1.00 60.75 187 VAL A N 1
ATOM 1495 C CA . VAL A 1 187 ? 22.499 -11.014 -3.125 1.00 60.75 187 VAL A CA 1
ATOM 1496 C C . VAL A 1 187 ? 21.320 -10.065 -2.942 1.00 60.75 187 VAL A C 1
ATOM 1498 O O . VAL A 1 187 ? 20.234 -10.516 -2.581 1.00 60.75 187 VAL A O 1
ATOM 1501 N N . GLU A 1 188 ? 21.516 -8.781 -3.234 1.00 55.97 188 GLU A N 1
ATOM 1502 C CA . GLU A 1 188 ? 20.457 -7.778 -3.163 1.00 55.97 188 GLU A CA 1
ATOM 1503 C C . GLU A 1 188 ? 19.352 -8.057 -4.190 1.00 55.97 188 GLU A C 1
ATOM 1505 O O . GLU A 1 188 ? 18.189 -8.164 -3.815 1.00 55.97 188 GLU A O 1
ATOM 1510 N N . GLU A 1 189 ? 19.710 -8.366 -5.441 1.00 53.94 189 GLU A N 1
ATOM 1511 C CA . GLU A 1 189 ? 18.774 -8.818 -6.479 1.00 53.94 189 GLU A CA 1
ATOM 1512 C C . GLU A 1 189 ? 17.957 -10.042 -6.030 1.00 53.94 189 GLU A C 1
ATOM 1514 O O . GLU A 1 189 ? 16.746 -10.095 -6.242 1.00 53.94 189 GLU A O 1
ATOM 1519 N N . ARG A 1 190 ? 18.584 -11.041 -5.391 1.00 59.88 190 ARG A N 1
ATOM 1520 C CA . ARG A 1 190 ? 17.862 -12.223 -4.886 1.00 59.88 190 ARG A CA 1
ATOM 1521 C C . ARG A 1 190 ? 16.874 -11.871 -3.778 1.00 59.88 190 ARG A C 1
ATOM 1523 O O . ARG A 1 190 ? 15.755 -12.382 -3.801 1.00 59.88 190 ARG A O 1
ATOM 1530 N N . LYS A 1 191 ? 17.264 -11.025 -2.819 1.00 59.50 191 LYS A N 1
ATOM 1531 C CA . LYS A 1 191 ? 16.364 -10.555 -1.747 1.00 59.50 191 LYS A CA 1
ATOM 1532 C C . LYS A 1 191 ? 15.171 -9.808 -2.330 1.00 59.50 191 LYS A C 1
ATOM 1534 O O . LYS A 1 191 ? 14.035 -10.046 -1.938 1.00 59.50 191 LYS A O 1
ATOM 1539 N N . GLN A 1 192 ? 15.441 -8.972 -3.317 1.00 56.62 192 GLN A N 1
ATOM 1540 C CA . GLN A 1 192 ? 14.471 -8.161 -4.026 1.00 56.62 192 GLN A CA 1
ATOM 1541 C C . GLN A 1 192 ? 13.485 -9.005 -4.849 1.00 56.62 192 GLN A C 1
ATOM 1543 O O . GLN A 1 192 ? 12.273 -8.880 -4.687 1.00 56.62 192 GLN A O 1
ATOM 1548 N N . LYS A 1 193 ? 13.972 -9.968 -5.640 1.00 59.16 193 LYS A N 1
ATOM 1549 C CA . LYS A 1 193 ? 13.114 -10.953 -6.325 1.00 59.16 193 LYS A CA 1
ATOM 1550 C C . LYS A 1 193 ? 12.302 -11.796 -5.342 1.00 59.16 193 LYS A C 1
ATOM 1552 O O . LYS A 1 193 ? 11.168 -12.166 -5.633 1.00 59.16 193 LYS A O 1
ATOM 1557 N N . SER A 1 194 ? 12.855 -12.089 -4.165 1.00 61.34 194 SER A N 1
ATOM 1558 C CA . SER A 1 194 ? 12.126 -12.780 -3.100 1.00 61.34 194 SER A CA 1
ATOM 1559 C C . SER A 1 194 ? 11.017 -11.919 -2.491 1.00 61.34 194 SER A C 1
ATOM 1561 O O . SER A 1 194 ? 9.930 -12.449 -2.272 1.00 61.34 194 SER A O 1
ATOM 1563 N N . LEU A 1 195 ? 11.265 -10.626 -2.229 1.00 60.75 195 LEU A N 1
ATOM 1564 C CA . LEU A 1 195 ? 10.234 -9.661 -1.823 1.00 60.75 195 LEU A CA 1
ATOM 1565 C C . LEU A 1 195 ? 9.118 -9.690 -2.860 1.00 60.75 195 LEU A C 1
ATOM 1567 O O . LEU A 1 195 ? 7.970 -9.951 -2.536 1.00 60.75 195 LEU A O 1
ATOM 1571 N N . PHE A 1 196 ? 9.481 -9.526 -4.122 1.00 61.34 196 PHE A N 1
ATOM 1572 C CA . PHE A 1 196 ? 8.531 -9.449 -5.206 1.00 61.34 196 PHE A CA 1
ATOM 1573 C C . PHE A 1 196 ? 7.647 -10.696 -5.367 1.00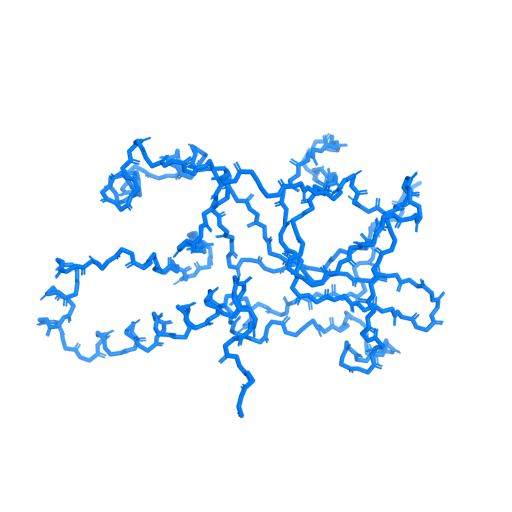 61.34 196 PHE A C 1
ATOM 1575 O O . PHE A 1 196 ? 6.424 -10.594 -5.448 1.00 61.34 196 PHE A O 1
ATOM 1582 N N . ARG A 1 197 ? 8.245 -11.893 -5.320 1.00 63.56 197 ARG A N 1
ATOM 1583 C CA . ARG A 1 197 ? 7.489 -13.155 -5.344 1.00 63.56 197 ARG A CA 1
ATOM 1584 C C . ARG A 1 197 ? 6.551 -13.284 -4.150 1.00 63.56 197 ARG A C 1
ATOM 1586 O O . ARG A 1 197 ? 5.421 -13.724 -4.327 1.00 63.56 197 ARG A O 1
ATOM 1593 N N . MET A 1 198 ? 6.989 -12.863 -2.963 1.00 63.03 198 MET A N 1
ATOM 1594 C CA . MET A 1 198 ? 6.136 -12.826 -1.773 1.00 63.03 198 MET A CA 1
ATOM 1595 C C . MET A 1 198 ? 4.980 -11.829 -1.932 1.00 63.03 198 MET A C 1
ATOM 1597 O O . MET A 1 198 ? 3.881 -12.107 -1.465 1.00 63.03 198 MET A O 1
ATOM 1601 N N . LEU A 1 199 ? 5.218 -10.694 -2.599 1.00 59.47 199 LEU A N 1
ATOM 1602 C CA . LEU A 1 199 ? 4.218 -9.654 -2.847 1.00 59.47 199 LEU A CA 1
ATOM 1603 C C . LEU A 1 199 ? 3.144 -10.050 -3.867 1.00 59.47 199 LEU A C 1
ATOM 1605 O O . LEU A 1 199 ? 2.053 -9.483 -3.843 1.00 59.47 199 LEU A O 1
ATOM 1609 N N . LEU A 1 200 ? 3.433 -10.979 -4.781 1.00 59.97 200 LEU A N 1
ATOM 1610 C CA . LEU A 1 200 ? 2.484 -11.404 -5.817 1.00 59.97 200 LEU A CA 1
ATOM 1611 C C . LEU A 1 200 ? 1.888 -12.789 -5.622 1.00 59.97 200 LEU A C 1
ATOM 1613 O O . LEU A 1 200 ? 0.796 -13.044 -6.117 1.00 59.97 200 LEU A O 1
ATOM 1617 N N . ARG A 1 201 ? 2.599 -13.706 -4.962 1.00 60.91 201 ARG A N 1
ATOM 1618 C CA . ARG A 1 201 ? 2.192 -15.112 -4.853 1.00 60.91 201 ARG A CA 1
ATOM 1619 C C . ARG A 1 201 ? 2.388 -15.622 -3.424 1.00 60.91 201 ARG A C 1
ATOM 1621 O O . ARG A 1 201 ? 3.397 -16.274 -3.145 1.00 60.91 201 ARG A O 1
ATOM 1628 N N . PRO A 1 202 ? 1.439 -15.352 -2.511 1.00 52.66 202 PRO A N 1
ATOM 1629 C CA . PRO A 1 202 ? 1.524 -15.835 -1.134 1.00 52.66 202 PRO A CA 1
ATOM 1630 C C . PRO A 1 202 ? 1.449 -17.366 -1.008 1.00 52.66 202 PRO A C 1
ATOM 1632 O O . PRO A 1 202 ? 2.021 -17.914 -0.071 1.00 52.66 202 PRO A O 1
ATOM 1635 N N . ASP A 1 203 ? 0.840 -18.074 -1.965 1.00 49.38 203 ASP A N 1
ATOM 1636 C CA . ASP A 1 203 ? 0.565 -19.520 -1.854 1.00 49.38 203 ASP A CA 1
ATOM 1637 C C . ASP A 1 203 ? 1.798 -20.440 -1.944 1.00 49.38 203 ASP A C 1
ATOM 1639 O O . ASP A 1 203 ? 1.684 -21.655 -1.798 1.00 49.38 203 ASP A O 1
ATOM 1643 N N . MET A 1 204 ? 3.001 -19.897 -2.150 1.00 42.38 204 MET A N 1
ATOM 1644 C CA . MET A 1 204 ? 4.230 -20.696 -2.272 1.00 42.38 204 MET A CA 1
ATOM 1645 C C . MET A 1 204 ? 5.065 -20.772 -0.983 1.00 42.38 204 MET A C 1
ATOM 1647 O O . MET A 1 204 ? 6.107 -21.425 -0.984 1.00 42.38 204 MET A O 1
ATOM 1651 N N . SER A 1 205 ? 4.641 -20.136 0.117 1.00 38.53 205 SER A N 1
ATOM 1652 C CA . SER A 1 205 ? 5.328 -20.214 1.421 1.00 38.53 205 SER A CA 1
ATOM 1653 C C . SER A 1 205 ? 4.686 -21.187 2.420 1.00 38.53 205 SER A C 1
ATOM 1655 O O . SER A 1 205 ? 5.102 -21.238 3.576 1.00 38.53 205 SER A O 1
ATOM 1657 N N . GLY A 1 206 ? 3.721 -22.000 1.979 1.00 40.75 206 GLY A N 1
ATOM 1658 C CA . GLY A 1 206 ? 3.145 -23.097 2.756 1.00 40.75 206 GLY A CA 1
ATOM 1659 C C . GLY A 1 206 ? 3.766 -24.454 2.418 1.00 40.75 206 GLY A C 1
ATOM 1660 O O . GLY A 1 206 ? 3.208 -25.199 1.614 1.00 40.75 206 GLY A O 1
ATOM 1661 N N . ARG A 1 207 ? 4.892 -24.785 3.056 1.00 32.22 207 ARG A N 1
ATOM 1662 C CA . ARG A 1 207 ? 5.255 -26.156 3.450 1.00 32.22 207 ARG A CA 1
ATOM 1663 C C . ARG A 1 207 ? 6.002 -26.123 4.771 1.00 32.22 207 ARG A C 1
ATOM 1665 O O . ARG A 1 207 ? 6.926 -25.289 4.885 1.00 32.22 207 ARG A O 1
#